Protein AF-A0A1Q9DMS8-F1 (afdb_monomer)

pLDDT: mean 78.1, std 15.62, range [37.28, 93.75]

Mean predicted aligned error: 9.34 Å

Solvent-accessible surface area (backbone atoms only — not comparable to full-atom values): 11158 Å² total; per-residue (Å²): 110,71,66,30,54,53,27,46,52,51,30,52,62,37,46,54,58,66,74,41,55,64,51,54,55,52,52,50,54,60,35,50,51,36,62,69,40,96,74,54,40,62,67,61,34,51,52,51,52,48,49,52,52,51,53,50,36,51,44,44,47,57,60,37,42,48,46,51,52,53,48,48,50,50,52,52,52,51,53,51,50,47,53,58,30,51,77,73,70,53,77,63,79,52,67,63,43,54,50,24,48,51,49,28,48,54,30,50,52,49,40,48,51,54,50,52,51,52,52,51,52,54,51,50,53,53,54,52,51,51,52,58,34,62,75,66,71,62,73,88,51,59,67,60,55,52,53,47,54,52,51,49,56,52,41,52,51,51,52,50,50,35,51,52,54,49,53,48,48,50,51,52,54,50,38,71,74,72,35,96,79,34,90,84,67,60,87,69,67,76,79,77,86,78,77,80,81,84,86,126

Radius of gyration: 23.64 Å; Cα contacts (8 Å, |Δi|>4): 135; chains: 1; bounding box: 47×28×85 Å

Nearest PDB structures (foldseek):
  8d9p-assembly1_A  TM=4.956E-01  e=1.868E-01  synthetic construct
  5vju-assembly1_A  TM=5.253E-01  e=4.619E-01  synthetic construct
  6z0c-assembly1_A  TM=5.218E-01  e=6.762E-01  Escherichia coli
  6z0c-assembly4_D  TM=4.119E-01  e=3.817E-01  Escherichia coli
  8d9o-assembly1_A  TM=2.714E-01  e=4.844E-01  synthetic construct

Foldseek 3Di:
DVLLVLLVVLLVLLCVLVVCLVVLVVLLVVLVVQCVPPDRDLVSSLVSLLVLLVVLLVCLVVSQVPSLVVLVVSLLVLLLVCVVCVVVVNDDSDVSSVVSSVSSLVSSVVSLVSSVVSLVVSVVSLVVSVVSCVVVVPDPCPVSNVVSVVSSVSSVVSSVSSVVSSVVSVVSVVQSPPPPPRPSVDVPPPPDPDDDDDDD

Organism: Symbiodinium microadriaticum (NCBI:txid2951)

Structure (mmCIF, N/CA/C/O backbone):
data_AF-A0A1Q9DMS8-F1
#
_entry.id   AF-A0A1Q9DMS8-F1
#
loop_
_a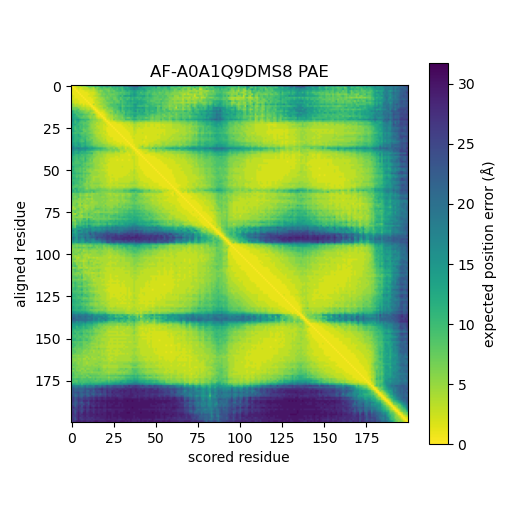tom_site.group_PDB
_atom_site.id
_atom_site.type_symbol
_atom_site.label_atom_id
_atom_site.label_alt_id
_atom_site.label_comp_id
_atom_site.label_asym_id
_atom_site.label_entity_id
_atom_site.label_seq_id
_atom_site.pdbx_PDB_ins_code
_atom_site.Cartn_x
_atom_site.Cartn_y
_atom_site.Cartn_z
_atom_site.occupancy
_atom_site.B_iso_or_equiv
_atom_site.auth_seq_id
_atom_site.auth_comp_id
_atom_site.auth_asym_id
_atom_site.auth_atom_id
_atom_site.pdbx_PDB_model_num
ATOM 1 N N . MET A 1 1 ? 10.928 9.300 -25.355 1.00 59.84 1 MET A N 1
ATOM 2 C CA . MET A 1 1 ? 9.962 10.380 -24.984 1.00 59.84 1 MET A CA 1
ATOM 3 C C . MET A 1 1 ? 8.681 9.852 -24.320 1.00 59.84 1 MET A C 1
ATOM 5 O O . MET A 1 1 ? 8.533 10.076 -23.128 1.00 59.84 1 MET A O 1
ATOM 9 N N . TRP A 1 2 ? 7.800 9.089 -24.996 1.00 76.06 2 TRP A N 1
ATOM 10 C CA . TRP A 1 2 ? 6.551 8.580 -24.375 1.00 76.06 2 TRP A CA 1
ATOM 11 C C . TRP A 1 2 ? 6.775 7.742 -23.097 1.00 76.06 2 TRP A C 1
ATOM 13 O O . TRP A 1 2 ? 6.070 7.931 -22.108 1.00 76.06 2 TRP A O 1
ATOM 23 N N . HIS A 1 3 ? 7.801 6.877 -23.069 1.00 72.88 3 HIS A N 1
ATOM 24 C CA . HIS A 1 3 ? 8.144 6.083 -21.879 1.00 72.88 3 HIS A CA 1
ATOM 25 C C . HIS A 1 3 ? 8.535 6.963 -20.679 1.00 72.88 3 HIS A C 1
ATOM 27 O O . HIS A 1 3 ? 8.108 6.691 -19.561 1.00 72.88 3 HIS A O 1
ATOM 33 N N . ALA A 1 4 ? 9.294 8.044 -20.894 1.00 67.88 4 ALA A N 1
ATOM 34 C CA . ALA A 1 4 ? 9.665 8.973 -19.826 1.00 67.88 4 ALA A CA 1
ATOM 35 C C . ALA A 1 4 ? 8.431 9.673 -19.234 1.00 67.88 4 ALA A C 1
ATOM 37 O O . ALA A 1 4 ? 8.302 9.762 -18.014 1.00 67.88 4 ALA A O 1
ATOM 38 N N . ASP A 1 5 ? 7.494 10.115 -20.073 1.00 74.00 5 ASP A N 1
ATOM 39 C CA . ASP A 1 5 ? 6.283 10.800 -19.610 1.00 74.00 5 ASP A CA 1
ATOM 40 C C . ASP A 1 5 ? 5.315 9.855 -18.890 1.00 74.00 5 ASP A C 1
ATOM 42 O O . ASP A 1 5 ? 4.786 10.208 -17.833 1.00 74.00 5 ASP A O 1
ATOM 46 N N . ALA A 1 6 ? 5.168 8.616 -19.373 1.00 73.19 6 ALA A N 1
ATOM 47 C CA . ALA A 1 6 ? 4.427 7.573 -18.666 1.00 73.19 6 ALA A CA 1
ATOM 48 C C . ALA A 1 6 ? 5.036 7.297 -17.280 1.00 73.19 6 ALA A C 1
ATOM 50 O O . ALA A 1 6 ? 4.324 7.224 -16.279 1.00 73.19 6 ALA A O 1
ATOM 51 N N . MET A 1 7 ? 6.364 7.226 -17.185 1.00 74.06 7 MET A N 1
ATOM 52 C CA . MET A 1 7 ? 7.065 6.988 -15.922 1.00 74.06 7 MET A CA 1
ATOM 53 C C . MET A 1 7 ? 6.981 8.168 -14.954 1.00 74.06 7 MET A C 1
ATOM 55 O O . MET A 1 7 ? 6.827 7.959 -13.748 1.00 74.06 7 MET A O 1
ATOM 59 N N . LYS A 1 8 ? 6.996 9.407 -15.458 1.00 73.25 8 LYS A N 1
ATOM 60 C CA . LYS A 1 8 ? 6.709 10.608 -14.660 1.00 73.25 8 LYS A CA 1
ATOM 61 C C . LYS A 1 8 ? 5.274 10.593 -14.128 1.00 73.25 8 LYS A C 1
ATOM 63 O O . LYS A 1 8 ? 5.070 10.891 -12.951 1.00 73.25 8 LYS A O 1
ATOM 68 N N . ALA A 1 9 ? 4.292 10.212 -14.947 1.00 77.56 9 ALA A N 1
ATOM 69 C CA . ALA A 1 9 ? 2.897 10.088 -14.519 1.00 77.56 9 ALA A CA 1
ATOM 70 C C . ALA A 1 9 ? 2.730 9.005 -13.439 1.00 77.56 9 ALA A C 1
ATOM 72 O O . ALA A 1 9 ? 2.090 9.246 -12.411 1.00 77.56 9 ALA A O 1
ATOM 73 N N . LEU A 1 10 ? 3.386 7.852 -13.609 1.00 74.25 10 LEU A N 1
ATOM 74 C CA . LEU A 1 10 ? 3.422 6.790 -12.600 1.00 74.25 10 LEU A CA 1
ATOM 75 C C . LEU A 1 10 ? 4.074 7.274 -11.297 1.00 74.25 10 LEU A C 1
ATOM 77 O O . LEU A 1 10 ? 3.495 7.095 -10.224 1.00 74.25 10 LEU A O 1
ATOM 81 N N . ALA A 1 11 ? 5.216 7.963 -11.367 1.00 69.38 11 ALA A N 1
ATOM 82 C CA . ALA A 1 11 ? 5.842 8.581 -10.198 1.00 69.38 11 ALA A CA 1
ATOM 83 C C . ALA A 1 11 ? 4.930 9.620 -9.517 1.00 69.38 11 ALA A C 1
ATOM 85 O O . ALA A 1 11 ? 4.919 9.721 -8.290 1.00 69.38 11 ALA A O 1
ATOM 86 N N . GLY A 1 12 ? 4.136 10.363 -10.295 1.00 73.88 12 GLY A N 1
ATOM 87 C CA . GLY A 1 12 ? 3.113 11.286 -9.803 1.00 73.88 12 GLY A CA 1
ATOM 88 C C . GLY A 1 12 ? 2.005 10.583 -9.016 1.00 73.88 12 GLY A C 1
ATOM 89 O O . GLY A 1 12 ? 1.665 11.024 -7.920 1.00 73.88 12 GLY A O 1
ATOM 90 N N . SER A 1 13 ? 1.496 9.452 -9.514 1.00 74.06 13 SER A N 1
ATOM 91 C CA . SER A 1 13 ? 0.467 8.658 -8.821 1.00 74.06 13 SER A CA 1
ATOM 92 C C . SER A 1 13 ? 0.935 8.132 -7.454 1.00 74.06 13 SER A C 1
ATOM 94 O O . SER A 1 13 ? 0.165 8.111 -6.493 1.00 74.06 13 SER A O 1
ATOM 96 N N . ASN A 1 14 ? 2.235 7.845 -7.317 1.00 69.44 14 ASN A N 1
ATOM 97 C CA . ASN A 1 14 ? 2.872 7.443 -6.059 1.00 69.44 14 ASN A CA 1
ATOM 98 C C . ASN A 1 14 ? 3.050 8.590 -5.042 1.00 69.44 14 ASN A C 1
ATOM 100 O O . ASN A 1 14 ? 3.459 8.334 -3.909 1.00 69.44 14 ASN A O 1
ATOM 104 N N . ARG A 1 15 ? 2.730 9.845 -5.394 1.00 68.50 15 ARG A N 1
ATOM 105 C CA . ARG A 1 15 ? 2.730 10.978 -4.447 1.00 68.50 15 ARG A CA 1
ATOM 106 C C . ARG A 1 15 ? 1.466 11.042 -3.592 1.00 68.50 15 ARG A C 1
ATOM 108 O O . ARG A 1 15 ? 1.500 11.605 -2.504 1.00 68.50 15 ARG A O 1
ATOM 115 N N . MET A 1 16 ? 0.361 10.448 -4.041 1.00 70.38 16 MET A N 1
ATOM 116 C CA . MET A 1 16 ? -0.886 10.428 -3.268 1.00 70.38 16 MET A CA 1
ATOM 117 C C . MET A 1 16 ? -0.756 9.707 -1.912 1.00 70.38 16 MET A C 1
ATOM 119 O O . MET A 1 16 ? -1.232 10.255 -0.920 1.00 70.38 16 MET A O 1
ATOM 123 N N . PRO A 1 17 ? -0.061 8.556 -1.806 1.00 66.88 17 PRO A N 1
ATOM 124 C CA . PRO A 1 17 ? 0.221 7.917 -0.519 1.00 66.88 17 PRO A CA 1
ATOM 125 C C . PRO A 1 17 ? 0.935 8.812 0.510 1.00 66.88 17 PRO A C 1
ATOM 127 O O . PRO A 1 17 ? 0.643 8.702 1.698 1.00 66.88 17 PRO A O 1
ATOM 130 N N . LEU A 1 18 ? 1.819 9.725 0.080 1.00 65.81 18 LEU A N 1
ATOM 131 C CA . LEU A 1 18 ? 2.514 10.667 0.978 1.00 65.81 18 LEU A CA 1
ATOM 132 C C . LEU A 1 18 ? 1.536 11.617 1.673 1.00 65.81 18 LEU A C 1
ATOM 134 O O . LEU A 1 18 ? 1.617 11.821 2.881 1.00 65.81 18 LEU A O 1
ATOM 138 N N . LEU A 1 19 ? 0.572 12.154 0.923 1.00 68.00 19 LEU A N 1
ATOM 139 C CA . LEU A 1 19 ? -0.461 13.042 1.466 1.00 68.00 19 LEU A CA 1
ATOM 140 C C . LEU A 1 19 ? -1.421 12.309 2.415 1.00 68.00 19 LEU A C 1
ATOM 142 O O . LEU A 1 19 ? -2.116 12.934 3.213 1.00 68.00 19 LEU A O 1
ATOM 146 N N . GLN A 1 20 ? -1.461 10.980 2.335 1.00 69.00 20 GLN A N 1
ATOM 147 C CA . GLN A 1 20 ? -2.387 10.144 3.087 1.00 69.00 20 GLN A CA 1
ATOM 148 C C . GLN A 1 20 ? -1.799 9.579 4.385 1.00 69.00 20 GLN A C 1
ATOM 150 O O . GLN A 1 20 ? -2.573 9.068 5.194 1.00 69.00 20 GLN A O 1
ATOM 155 N N . MET A 1 21 ? -0.485 9.697 4.632 1.00 70.38 21 MET A N 1
ATOM 156 C CA . MET A 1 21 ? 0.128 9.238 5.892 1.00 70.38 21 MET A CA 1
ATOM 157 C C . MET A 1 21 ? -0.542 9.868 7.120 1.00 70.38 21 MET A C 1
ATOM 159 O O . MET A 1 21 ? -0.919 9.157 8.046 1.00 70.38 21 MET A O 1
ATOM 163 N N . GLY A 1 22 ? -0.789 11.182 7.091 1.00 78.50 22 GLY A N 1
ATOM 164 C CA . GLY A 1 22 ? -1.465 11.872 8.195 1.00 78.50 22 GLY A CA 1
ATOM 165 C C . GLY A 1 22 ? -2.946 11.504 8.346 1.00 78.50 22 GLY A C 1
ATOM 166 O O . GLY A 1 22 ? -3.505 11.632 9.431 1.00 78.50 22 GLY A O 1
ATOM 167 N N . GLN A 1 23 ? -3.600 11.017 7.285 1.00 85.25 23 GLN A N 1
ATOM 168 C CA . GLN A 1 23 ? -5.021 10.663 7.345 1.00 85.25 23 GLN A CA 1
ATOM 169 C C . GLN A 1 23 ? -5.256 9.402 8.171 1.00 85.25 23 GLN A C 1
ATOM 171 O O . GLN A 1 23 ? -6.169 9.390 8.992 1.00 85.25 23 GLN A O 1
ATOM 176 N N . LEU A 1 24 ? -4.425 8.368 7.990 1.00 86.81 24 LEU A N 1
ATOM 177 C CA . LEU A 1 24 ? -4.558 7.137 8.769 1.00 86.81 24 LEU A CA 1
ATOM 178 C C . LEU A 1 24 ? -4.331 7.411 10.256 1.00 86.81 24 LEU A C 1
ATOM 180 O O . LEU A 1 24 ? -5.118 6.960 11.083 1.00 86.81 24 LEU A O 1
ATOM 184 N N . GLU A 1 25 ? -3.301 8.187 10.591 1.00 87.88 25 GLU A N 1
ATOM 185 C CA . GLU A 1 25 ? -3.021 8.563 11.976 1.00 87.88 25 GLU A CA 1
ATOM 186 C C . GLU A 1 25 ? -4.209 9.305 12.609 1.00 87.88 25 GLU A C 1
ATOM 188 O O . GLU A 1 25 ? -4.642 8.962 13.709 1.00 87.88 25 GLU A O 1
ATOM 193 N N . LEU A 1 26 ? -4.795 10.274 11.899 1.00 88.75 26 LEU A N 1
ATOM 194 C CA . LEU A 1 26 ? -5.990 10.986 12.359 1.00 88.75 26 LEU A CA 1
ATOM 195 C C . LEU A 1 26 ? -7.201 10.057 12.520 1.00 88.75 26 LEU A C 1
ATOM 197 O O . LEU A 1 26 ? -7.926 10.171 13.508 1.00 88.75 26 LEU A O 1
ATOM 201 N N . CYS A 1 27 ? -7.424 9.131 11.584 1.00 91.25 27 CYS A N 1
ATOM 202 C CA . CYS A 1 27 ? -8.499 8.142 11.680 1.00 91.25 27 CYS A CA 1
ATOM 203 C C . CYS A 1 27 ? -8.308 7.210 12.882 1.00 91.25 27 CYS A C 1
ATOM 205 O O . CYS A 1 27 ? -9.271 6.944 13.597 1.00 91.25 27 CYS A O 1
ATOM 207 N N . LEU A 1 28 ? -7.079 6.753 13.139 1.00 90.62 28 LEU A N 1
ATOM 208 C CA . LEU A 1 28 ? -6.755 5.914 14.293 1.00 90.62 28 LEU A CA 1
ATOM 209 C C . LEU A 1 28 ? -6.925 6.666 15.613 1.00 90.62 28 LEU A C 1
ATOM 211 O O . LEU A 1 28 ? -7.495 6.107 16.544 1.00 90.62 28 LEU A O 1
ATOM 215 N N . ARG A 1 29 ? -6.507 7.937 15.684 1.00 92.12 29 ARG A N 1
ATOM 216 C CA . ARG A 1 29 ? -6.729 8.787 16.866 1.00 92.12 29 ARG A CA 1
ATOM 217 C C . ARG A 1 29 ? -8.217 8.978 17.156 1.00 92.12 29 ARG A C 1
ATOM 219 O O . ARG A 1 29 ? -8.639 8.771 18.285 1.00 92.12 29 ARG A O 1
ATOM 226 N N . ARG A 1 30 ? -9.023 9.282 16.133 1.00 91.12 30 ARG A N 1
ATOM 227 C CA . ARG A 1 30 ? -10.489 9.378 16.272 1.00 91.12 30 ARG A CA 1
ATOM 228 C C . ARG A 1 30 ? -11.123 8.046 16.651 1.00 91.12 30 ARG A C 1
ATOM 230 O O . ARG A 1 30 ? -12.091 8.014 17.394 1.00 91.12 30 ARG A O 1
ATOM 237 N N . ALA A 1 31 ? -10.602 6.937 16.131 1.00 91.75 31 ALA A N 1
ATOM 238 C CA . ALA A 1 31 ? -11.076 5.622 16.530 1.00 91.75 31 ALA A CA 1
ATOM 239 C C . ALA A 1 31 ? -10.770 5.372 18.014 1.00 91.75 31 ALA A C 1
ATOM 241 O O . ALA A 1 31 ? -11.636 4.904 18.744 1.00 91.75 31 ALA A O 1
ATOM 242 N N . ASP A 1 32 ? -9.565 5.718 18.470 1.00 92.12 32 ASP A N 1
ATOM 243 C CA . ASP A 1 32 ? -9.147 5.561 19.863 1.00 92.12 32 ASP A CA 1
ATOM 244 C C . ASP A 1 32 ? -10.045 6.322 20.853 1.00 92.12 32 ASP A C 1
ATOM 246 O O . ASP A 1 32 ? -10.218 5.841 21.971 1.00 92.12 32 ASP A O 1
ATOM 250 N N . GLU A 1 33 ? -10.671 7.434 20.451 1.00 93.12 33 GLU A N 1
ATOM 251 C CA . GLU A 1 33 ? -11.676 8.136 21.267 1.00 93.12 33 GLU A CA 1
ATOM 252 C C . GLU A 1 33 ? -12.842 7.203 21.649 1.00 93.12 33 GLU A C 1
ATOM 254 O O . GLU A 1 33 ? -13.218 7.156 22.817 1.00 93.12 33 GLU A O 1
ATOM 259 N N . PHE A 1 34 ? -13.316 6.344 20.733 1.00 91.44 34 PHE A N 1
ATOM 260 C CA . PHE A 1 34 ? -14.380 5.363 21.018 1.00 91.44 34 PHE A CA 1
ATOM 261 C C . PHE A 1 34 ? -13.976 4.289 22.035 1.00 91.44 34 PHE A C 1
ATOM 263 O O . PHE A 1 34 ? -14.840 3.621 22.601 1.00 91.44 34 PHE A O 1
ATOM 270 N N . LEU A 1 35 ? -12.674 4.074 22.243 1.00 89.38 35 LEU A N 1
ATOM 271 C CA . LEU A 1 35 ? -12.172 3.149 23.262 1.00 89.38 35 LEU A CA 1
ATOM 272 C C . LEU A 1 35 ? -11.992 3.821 24.628 1.00 89.38 35 LEU A C 1
ATOM 274 O O . LEU A 1 35 ? -11.922 3.118 25.634 1.00 89.38 35 LEU A O 1
ATOM 278 N N . GLN A 1 36 ? -11.870 5.150 24.655 1.00 90.25 36 GLN A N 1
ATOM 279 C CA . GLN A 1 36 ? -11.663 5.947 25.868 1.00 90.25 36 GLN A CA 1
ATOM 280 C C . GLN A 1 36 ? -12.976 6.419 26.507 1.00 90.25 36 GLN A C 1
ATOM 282 O O . GLN A 1 36 ? -12.959 6.904 27.637 1.00 90.25 36 GLN A O 1
ATOM 287 N N . GLU A 1 37 ? -14.103 6.278 25.807 1.00 89.25 37 GLU A N 1
ATOM 288 C CA . GLU A 1 37 ? -15.439 6.531 26.350 1.00 89.25 37 GLU A CA 1
ATOM 289 C C . GLU A 1 37 ? -15.717 5.678 27.607 1.00 89.25 37 GLU A C 1
ATOM 291 O O . GLU A 1 37 ? -15.188 4.574 27.765 1.00 89.25 37 GLU A O 1
ATOM 296 N N . ALA A 1 38 ? -16.568 6.194 28.508 1.00 81.81 38 ALA A N 1
ATOM 297 C CA . ALA A 1 38 ? -16.936 5.514 29.759 1.00 81.81 38 ALA A CA 1
ATOM 298 C C . ALA A 1 38 ? -17.470 4.090 29.503 1.00 81.81 38 ALA A C 1
ATOM 300 O O . ALA A 1 38 ? -17.116 3.145 30.213 1.00 81.81 38 ALA A O 1
ATOM 301 N N . GLU A 1 39 ? -18.241 3.938 28.425 1.00 85.75 39 GLU A N 1
ATOM 302 C CA . GLU A 1 39 ? -18.616 2.661 27.824 1.00 85.75 39 GLU A CA 1
ATOM 303 C C . GLU A 1 39 ? -17.957 2.550 26.437 1.00 85.75 39 GLU A C 1
ATOM 305 O O . GLU A 1 39 ? -18.411 3.192 25.491 1.00 85.75 39 GLU A O 1
ATOM 310 N N . PRO A 1 40 ? -16.867 1.774 26.288 1.00 87.69 40 PRO A N 1
ATOM 311 C CA . PRO A 1 40 ? -16.155 1.653 25.026 1.00 87.69 40 PRO A CA 1
ATOM 312 C C . PRO A 1 40 ? -17.014 1.031 23.937 1.00 87.69 40 PRO A C 1
ATOM 314 O O . PRO A 1 40 ? -17.585 -0.045 24.109 1.00 87.69 40 PRO A O 1
ATOM 317 N N . ASN A 1 41 ? -17.016 1.650 22.763 1.00 90.44 41 ASN A N 1
ATOM 318 C CA . ASN A 1 41 ? -17.745 1.143 21.613 1.00 90.44 41 ASN A CA 1
ATOM 319 C C . ASN A 1 41 ? -16.818 0.358 20.671 1.00 90.44 41 ASN A C 1
ATOM 321 O O . ASN A 1 41 ? -16.366 0.852 19.630 1.00 90.44 41 ASN A O 1
ATOM 325 N N . PHE A 1 42 ? -16.545 -0.902 21.022 1.00 89.94 42 PHE A N 1
ATOM 326 C CA . PHE A 1 42 ? -15.677 -1.779 20.226 1.00 89.94 42 PHE A CA 1
ATOM 327 C C . PHE A 1 42 ? -16.204 -2.010 18.806 1.00 89.94 42 PHE A C 1
ATOM 329 O O . PHE A 1 42 ? -15.420 -2.086 17.859 1.00 89.94 42 PHE A O 1
ATOM 336 N N . ALA A 1 43 ? -17.526 -2.096 18.628 1.00 89.44 43 ALA A N 1
ATOM 337 C CA . ALA A 1 43 ? -18.135 -2.294 17.316 1.00 89.44 43 ALA A CA 1
ATOM 338 C C . ALA A 1 43 ? -17.809 -1.133 16.362 1.00 89.44 43 ALA A C 1
ATOM 340 O O . ALA A 1 43 ? -17.391 -1.358 15.221 1.00 89.44 43 ALA A O 1
ATOM 341 N N . ARG A 1 44 ? -17.931 0.112 16.840 1.00 90.62 44 ARG A N 1
ATOM 342 C CA . ARG A 1 44 ? -17.602 1.308 16.056 1.00 90.62 44 ARG A CA 1
ATOM 343 C C . ARG A 1 44 ? -16.105 1.402 15.773 1.00 90.62 44 ARG A C 1
ATOM 345 O O . ARG A 1 44 ? -15.729 1.680 14.635 1.00 90.62 44 ARG A O 1
ATOM 352 N N . TYR A 1 45 ? -15.262 1.082 16.756 1.00 92.19 45 TYR A N 1
ATOM 353 C CA . TYR A 1 45 ? -13.810 1.013 16.574 1.00 92.19 45 TYR A CA 1
ATOM 354 C C . TYR A 1 45 ? -13.414 0.041 15.451 1.00 92.19 45 TYR A C 1
ATOM 356 O O . TYR A 1 45 ? -12.722 0.412 14.499 1.00 92.19 45 TYR A O 1
ATOM 364 N N . TYR A 1 46 ? -13.911 -1.200 15.505 1.00 91.94 46 TYR A N 1
ATOM 365 C CA . TYR A 1 46 ? -13.627 -2.208 14.482 1.00 91.94 46 TYR A CA 1
ATOM 366 C C . TYR A 1 46 ? -14.194 -1.837 13.108 1.00 91.94 46 TYR A C 1
ATOM 368 O O . TYR A 1 46 ? -13.560 -2.138 12.095 1.00 91.94 46 TYR A O 1
ATOM 376 N N . ALA A 1 47 ? -15.339 -1.153 13.041 1.00 91.44 47 ALA A N 1
ATOM 377 C CA . ALA A 1 47 ? -15.896 -0.665 11.780 1.00 91.44 47 ALA A CA 1
ATOM 378 C C . ALA A 1 47 ? -14.992 0.381 11.102 1.00 91.44 47 ALA A C 1
ATOM 380 O O . ALA A 1 47 ? -14.785 0.313 9.884 1.00 91.44 47 ALA A O 1
ATOM 381 N N . VAL A 1 48 ? -14.406 1.304 11.875 1.00 92.75 48 VAL A N 1
ATOM 382 C CA . VAL A 1 48 ? -13.428 2.277 11.358 1.00 92.75 48 VAL A CA 1
ATOM 383 C C . VAL A 1 48 ? -12.191 1.552 10.835 1.00 92.75 48 VAL A C 1
ATOM 385 O O . VAL A 1 48 ? -11.831 1.715 9.671 1.00 92.75 48 VAL A O 1
ATOM 388 N N . LEU A 1 49 ? -11.601 0.662 11.635 1.00 91.62 49 LEU A N 1
ATOM 389 C CA . LEU A 1 49 ? -10.420 -0.104 11.225 1.00 91.62 49 LEU A CA 1
ATOM 390 C C . LEU A 1 49 ? -10.659 -0.962 9.982 1.00 91.62 49 LEU A C 1
ATOM 392 O O . LEU A 1 49 ? -9.803 -1.044 9.105 1.00 91.62 49 LEU A O 1
ATOM 396 N N . LYS A 1 50 ? -11.827 -1.603 9.882 1.00 92.88 50 LYS A N 1
ATOM 397 C CA . LYS A 1 50 ? -12.229 -2.382 8.706 1.00 92.88 50 LYS A CA 1
ATOM 398 C C . LYS A 1 50 ? -12.311 -1.504 7.458 1.00 92.88 50 LYS A C 1
ATOM 400 O O . LYS A 1 50 ? -11.921 -1.945 6.377 1.00 92.88 50 LYS A O 1
ATOM 405 N N . THR A 1 51 ? -12.817 -0.281 7.597 1.00 93.12 51 THR A N 1
ATOM 406 C CA . THR A 1 51 ? -12.904 0.689 6.498 1.00 93.12 51 THR A CA 1
ATOM 407 C C . THR A 1 51 ? -11.513 1.123 6.052 1.00 93.12 51 THR A C 1
ATOM 409 O O . THR A 1 51 ? -11.198 1.009 4.868 1.00 93.12 51 THR A O 1
ATOM 412 N N . GLU A 1 52 ? -10.642 1.494 6.990 1.00 92.00 52 GLU A N 1
ATOM 413 C CA . GLU A 1 52 ? -9.253 1.860 6.691 1.00 92.00 52 GLU A CA 1
ATOM 414 C C . GLU A 1 52 ? -8.472 0.704 6.059 1.00 92.00 52 GLU A C 1
ATOM 416 O O . GLU A 1 52 ? -7.754 0.896 5.081 1.00 92.00 52 GLU A O 1
ATOM 421 N N . LEU A 1 53 ? -8.673 -0.529 6.530 1.00 92.38 53 LEU A N 1
ATOM 422 C CA . LEU A 1 53 ? -8.028 -1.710 5.958 1.00 92.38 53 LEU A CA 1
ATOM 423 C C . LEU A 1 53 ? -8.483 -1.979 4.512 1.00 92.38 53 LEU A C 1
ATOM 425 O O . LEU A 1 53 ? -7.673 -2.386 3.680 1.00 92.38 53 LEU A O 1
ATOM 429 N N . ARG A 1 54 ? -9.757 -1.724 4.184 1.00 92.38 54 ARG A N 1
ATOM 430 C CA . ARG A 1 54 ? -10.274 -1.814 2.805 1.00 92.38 54 ARG A CA 1
ATOM 431 C C . ARG A 1 54 ? -9.698 -0.724 1.907 1.00 92.38 54 ARG A C 1
ATOM 433 O O . ARG A 1 54 ? -9.326 -1.016 0.773 1.00 92.38 54 ARG A O 1
ATOM 440 N N . LEU A 1 55 ? -9.604 0.507 2.407 1.00 90.12 55 LEU A N 1
ATOM 441 C CA . LEU A 1 55 ? -8.983 1.613 1.676 1.00 90.12 55 LEU A CA 1
ATOM 442 C C . LEU A 1 55 ? -7.498 1.339 1.431 1.00 90.12 55 LEU A C 1
ATOM 444 O O . LEU A 1 55 ? -7.017 1.516 0.313 1.00 90.12 55 LEU A O 1
ATOM 448 N N . LEU A 1 56 ? -6.785 0.841 2.442 1.00 90.19 56 LEU A N 1
ATOM 449 C CA . LEU A 1 56 ? -5.392 0.427 2.324 1.00 90.19 56 LEU A CA 1
ATOM 450 C C . LEU A 1 56 ? -5.229 -0.692 1.296 1.00 90.19 56 LEU A C 1
ATOM 452 O O . LEU A 1 56 ? -4.347 -0.613 0.444 1.00 90.19 56 LEU A O 1
ATOM 456 N N . LEU A 1 57 ? -6.103 -1.700 1.325 1.00 91.06 57 LEU A N 1
ATOM 457 C CA . LEU A 1 57 ? -6.089 -2.769 0.336 1.00 91.06 57 LEU A CA 1
ATOM 458 C C . LEU A 1 57 ? -6.266 -2.228 -1.087 1.00 91.06 57 LEU A C 1
ATOM 460 O O . LEU A 1 57 ? -5.475 -2.556 -1.969 1.00 91.06 57 LEU A O 1
ATOM 464 N N . LEU A 1 58 ? -7.269 -1.375 -1.303 1.00 89.31 58 LEU A N 1
ATOM 465 C CA . LEU A 1 58 ? -7.519 -0.760 -2.604 1.00 89.31 58 LEU A CA 1
ATOM 466 C C . LEU A 1 58 ? -6.294 0.027 -3.089 1.00 89.31 58 LEU A C 1
ATOM 468 O O . LEU A 1 58 ? -5.915 -0.085 -4.252 1.00 89.31 58 LEU A O 1
ATOM 472 N N . ARG A 1 59 ? -5.632 0.769 -2.194 1.00 85.31 59 ARG A N 1
ATOM 473 C CA . ARG A 1 59 ? -4.390 1.492 -2.508 1.00 85.31 59 ARG A CA 1
ATOM 474 C C . ARG A 1 59 ? -3.255 0.541 -2.880 1.00 85.31 59 ARG A C 1
ATOM 476 O O . ARG A 1 59 ? -2.578 0.786 -3.869 1.00 85.31 59 ARG A O 1
ATOM 483 N N . ILE A 1 60 ? -3.050 -0.550 -2.143 1.00 88.88 60 ILE A N 1
ATOM 484 C CA . ILE A 1 60 ? -1.995 -1.528 -2.459 1.00 88.88 60 ILE A CA 1
ATOM 485 C C . ILE A 1 60 ? -2.264 -2.201 -3.810 1.00 88.88 60 ILE A C 1
ATOM 487 O O . ILE A 1 60 ? -1.328 -2.437 -4.568 1.00 88.88 60 ILE A O 1
ATOM 491 N N . VAL A 1 61 ? -3.521 -2.479 -4.151 1.00 87.19 61 VAL A N 1
ATOM 492 C CA . VAL A 1 61 ? -3.866 -3.055 -5.457 1.00 87.19 61 VAL A CA 1
ATOM 493 C C . VAL A 1 61 ? -3.659 -2.031 -6.576 1.00 87.19 61 VAL A C 1
AT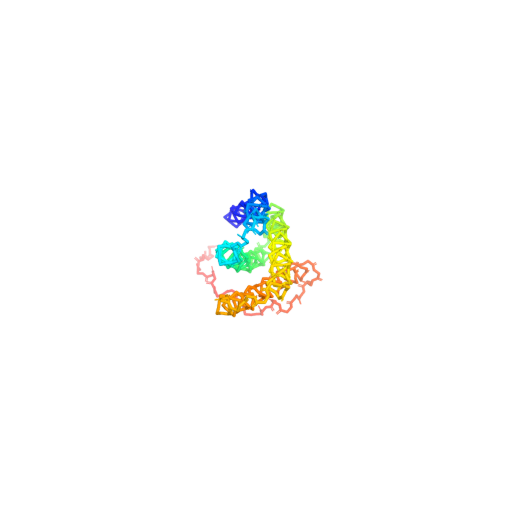OM 495 O O . VAL A 1 61 ? -2.884 -2.285 -7.494 1.00 87.19 61 VAL A O 1
ATOM 498 N N . LEU A 1 62 ? -4.293 -0.859 -6.491 1.00 79.88 62 LEU A N 1
ATOM 499 C CA . LEU A 1 62 ? -4.253 0.140 -7.564 1.00 79.88 62 LEU A CA 1
ATOM 500 C C . LEU A 1 62 ? -2.877 0.798 -7.705 1.00 79.88 62 LEU A C 1
ATOM 502 O O . LEU A 1 62 ? -2.342 0.903 -8.802 1.00 79.88 62 LEU A O 1
ATOM 506 N N . VAL A 1 63 ? -2.290 1.246 -6.597 1.00 77.94 63 VAL A N 1
ATOM 507 C CA . VAL A 1 63 ? -1.014 1.975 -6.604 1.00 77.94 63 VAL A CA 1
ATOM 508 C C . VAL A 1 63 ? 0.161 1.017 -6.483 1.00 77.94 63 VAL A C 1
ATOM 510 O O . VAL A 1 63 ? 1.191 1.234 -7.098 1.00 77.94 63 VAL A O 1
ATOM 513 N N . GLY A 1 64 ? 0.039 -0.064 -5.715 1.00 79.12 64 GLY A N 1
ATOM 514 C CA . GLY A 1 64 ? 1.117 -1.045 -5.601 1.00 79.12 64 GLY A CA 1
ATOM 515 C C . GLY A 1 64 ? 1.179 -1.968 -6.817 1.00 79.12 64 GLY A C 1
ATOM 516 O O . GLY A 1 64 ? 2.176 -1.975 -7.533 1.00 79.12 64 GLY A O 1
ATOM 517 N N . CYS A 1 65 ? 0.132 -2.752 -7.069 1.00 83.38 65 CYS A N 1
ATOM 518 C CA . CYS A 1 65 ? 0.178 -3.786 -8.106 1.00 83.38 65 CYS A CA 1
ATOM 519 C C . CYS A 1 65 ? 0.148 -3.177 -9.513 1.00 83.38 65 CYS A C 1
ATOM 521 O O . CYS A 1 65 ? 1.068 -3.431 -10.288 1.00 83.38 65 CYS A O 1
ATOM 523 N N . CYS A 1 66 ? -0.843 -2.337 -9.843 1.00 84.44 66 CYS A N 1
ATOM 524 C CA . CYS A 1 66 ? -0.987 -1.836 -11.217 1.00 84.44 66 CYS A CA 1
ATOM 525 C C . CYS A 1 66 ? 0.206 -0.971 -11.652 1.00 84.44 66 CYS A C 1
ATOM 527 O O . CYS A 1 66 ? 0.755 -1.208 -12.723 1.00 84.44 66 CYS A O 1
ATOM 529 N N . VAL A 1 67 ? 0.681 -0.042 -10.811 1.00 82.75 67 VAL A N 1
ATOM 530 C CA . VAL A 1 67 ? 1.857 0.794 -11.139 1.00 82.75 67 VAL A CA 1
ATOM 531 C C . VAL A 1 67 ? 3.112 -0.055 -11.326 1.00 82.75 67 VAL A C 1
ATOM 533 O O . VAL A 1 67 ? 3.898 0.207 -12.235 1.00 82.75 67 VAL A O 1
ATOM 536 N N . ASN A 1 68 ? 3.316 -1.086 -10.498 1.00 82.75 68 ASN A N 1
ATOM 537 C CA . ASN A 1 68 ? 4.469 -1.970 -10.650 1.00 82.75 68 ASN A CA 1
ATOM 538 C C . ASN A 1 68 ? 4.376 -2.846 -11.907 1.00 82.75 68 ASN A C 1
ATOM 540 O O . ASN A 1 68 ? 5.396 -3.042 -12.566 1.00 82.75 68 ASN A O 1
ATOM 544 N N . CYS A 1 69 ? 3.183 -3.319 -12.276 1.00 84.56 69 CYS A N 1
ATOM 545 C CA . CYS A 1 69 ? 2.955 -4.021 -13.540 1.00 84.56 69 CYS A CA 1
ATOM 546 C C . CYS A 1 69 ? 3.232 -3.111 -14.744 1.00 84.56 69 CYS A C 1
ATOM 548 O O . CYS A 1 69 ? 4.015 -3.485 -15.613 1.00 84.56 69 CYS A O 1
ATOM 550 N N . SER A 1 70 ? 2.683 -1.893 -14.758 1.00 84.38 70 SER A N 1
ATOM 551 C CA . SER A 1 70 ? 2.927 -0.922 -15.833 1.00 84.38 70 SER A CA 1
ATOM 552 C C . SER A 1 70 ? 4.403 -0.538 -15.930 1.00 84.38 70 SER A C 1
ATOM 554 O O . SER A 1 70 ? 4.953 -0.443 -17.021 1.00 84.38 70 SER A O 1
ATOM 556 N N . LYS A 1 71 ? 5.092 -0.389 -14.793 1.00 84.62 71 LYS A N 1
ATOM 557 C CA . LYS A 1 71 ? 6.542 -0.167 -14.766 1.00 84.62 71 LYS A CA 1
ATOM 558 C C . LYS A 1 71 ? 7.316 -1.330 -15.389 1.00 84.62 71 LYS A C 1
ATOM 560 O O . LYS A 1 71 ? 8.248 -1.077 -16.144 1.00 84.62 71 LYS A O 1
ATOM 565 N N . LEU A 1 72 ? 6.954 -2.581 -15.091 1.00 84.44 72 LEU A N 1
ATOM 566 C CA . LEU A 1 72 ? 7.589 -3.753 -15.706 1.00 84.44 72 LEU A CA 1
ATOM 567 C C . LEU A 1 72 ? 7.377 -3.805 -17.218 1.00 84.44 72 LEU A C 1
ATOM 569 O O . LEU A 1 72 ? 8.296 -4.180 -17.951 1.00 84.44 72 LEU A O 1
ATOM 573 N N . GLU A 1 73 ? 6.182 -3.449 -17.674 1.00 84.12 73 GLU A N 1
ATOM 574 C CA . GLU A 1 73 ? 5.846 -3.389 -19.092 1.00 84.12 73 GLU A CA 1
ATOM 575 C C . GLU A 1 73 ? 6.693 -2.326 -19.802 1.00 84.12 73 GLU A C 1
ATOM 577 O O . GLU A 1 73 ? 7.431 -2.664 -20.726 1.00 84.12 73 GLU A O 1
ATOM 582 N N . ILE A 1 74 ? 6.715 -1.094 -19.278 1.00 82.06 74 ILE A N 1
ATOM 583 C CA . ILE A 1 74 ? 7.531 0.016 -19.799 1.00 82.06 74 ILE A CA 1
ATOM 584 C C . ILE A 1 74 ? 9.026 -0.332 -19.763 1.00 82.06 74 ILE A C 1
ATOM 586 O O . ILE A 1 74 ? 9.739 -0.068 -20.726 1.00 82.06 74 ILE A O 1
ATOM 590 N N . GLN A 1 75 ? 9.533 -0.943 -18.685 1.00 82.06 75 GLN A N 1
ATOM 591 C CA . GLN A 1 75 ? 10.926 -1.405 -18.636 1.00 82.06 75 GLN A CA 1
ATOM 592 C C . GLN A 1 75 ? 11.217 -2.399 -19.764 1.00 82.06 75 GLN A C 1
ATOM 594 O O . GLN A 1 75 ? 12.254 -2.312 -20.419 1.00 82.06 75 GLN A O 1
ATOM 599 N N . SER A 1 76 ? 10.306 -3.344 -19.996 1.00 81.00 76 SER A N 1
ATOM 600 C CA . SER A 1 76 ? 10.490 -4.382 -21.010 1.00 81.00 76 SER A CA 1
ATOM 601 C C . SER A 1 76 ? 10.479 -3.794 -22.425 1.00 81.00 76 SER A C 1
ATOM 603 O O . SER A 1 76 ? 11.344 -4.149 -23.225 1.00 81.00 76 SER A O 1
ATOM 605 N N . THR A 1 77 ? 9.580 -2.849 -22.723 1.00 80.00 77 THR A N 1
ATOM 606 C CA . THR A 1 77 ? 9.534 -2.160 -24.025 1.00 80.00 77 THR A CA 1
ATOM 607 C C . THR A 1 77 ? 10.729 -1.229 -24.227 1.00 80.00 77 THR A C 1
ATOM 609 O O . THR A 1 77 ? 11.347 -1.249 -25.290 1.00 80.00 77 THR A O 1
ATOM 612 N N . MET A 1 78 ? 11.114 -0.464 -23.202 1.00 75.69 78 MET A N 1
ATOM 613 C CA . MET A 1 78 ? 12.269 0.439 -23.238 1.00 75.69 78 MET A CA 1
ATOM 614 C C . MET A 1 78 ? 13.567 -0.330 -23.511 1.00 75.69 78 MET A C 1
ATOM 616 O O . MET A 1 78 ? 14.352 0.064 -24.375 1.00 75.69 78 MET A O 1
ATOM 620 N N . PHE A 1 79 ? 13.785 -1.463 -22.833 1.00 75.31 79 PHE A N 1
ATOM 621 C CA . PHE A 1 79 ? 14.965 -2.293 -23.078 1.00 75.31 79 PHE A CA 1
ATOM 622 C C . PHE A 1 79 ? 14.943 -2.953 -24.462 1.00 75.31 79 PHE A C 1
ATOM 624 O O . PHE A 1 79 ? 15.987 -3.006 -25.112 1.00 75.31 79 PHE A O 1
ATOM 631 N N . ALA A 1 80 ? 13.781 -3.395 -24.956 1.00 73.06 80 ALA A N 1
ATOM 632 C CA . ALA A 1 80 ? 13.660 -3.931 -26.313 1.00 73.06 80 ALA A CA 1
ATOM 633 C C . ALA A 1 80 ? 14.005 -2.876 -27.385 1.00 73.06 80 ALA A C 1
ATOM 635 O O . ALA A 1 80 ? 14.803 -3.143 -28.286 1.00 73.06 80 ALA A O 1
ATOM 636 N N . LEU A 1 81 ? 13.478 -1.654 -27.250 1.00 71.25 81 LEU A N 1
ATOM 637 C CA . LEU A 1 81 ? 13.743 -0.546 -28.174 1.00 71.25 81 LEU A CA 1
ATOM 638 C C . LEU A 1 81 ? 15.202 -0.082 -28.128 1.00 71.25 81 LEU A C 1
ATOM 640 O O . LEU A 1 81 ? 15.819 0.107 -29.176 1.00 71.25 81 LEU A O 1
ATOM 644 N N . SER A 1 82 ? 15.782 0.045 -26.930 1.00 68.75 82 SER A N 1
ATOM 645 C CA . SER A 1 82 ? 17.197 0.403 -26.768 1.00 68.75 82 SER A CA 1
ATOM 646 C C . SER A 1 82 ? 18.119 -0.601 -27.474 1.00 68.75 82 SER A C 1
ATOM 648 O O . SER A 1 82 ? 19.096 -0.214 -28.119 1.00 68.75 82 SER A O 1
ATOM 650 N N . ARG A 1 83 ? 17.779 -1.896 -27.432 1.00 67.00 83 ARG A N 1
ATOM 651 C CA . ARG A 1 83 ? 18.519 -2.946 -28.149 1.00 67.00 83 ARG A CA 1
ATOM 652 C C . ARG A 1 83 ? 18.348 -2.870 -29.664 1.00 67.00 83 ARG A C 1
ATOM 654 O O . ARG A 1 83 ? 19.339 -3.008 -30.381 1.00 67.00 83 ARG A O 1
ATOM 661 N N . ALA A 1 84 ? 17.137 -2.615 -30.160 1.00 65.44 84 ALA A N 1
ATOM 662 C CA . ALA A 1 84 ? 16.905 -2.411 -31.591 1.00 65.44 84 ALA A CA 1
ATOM 663 C C . ALA A 1 84 ? 17.708 -1.210 -32.132 1.00 65.44 84 ALA A C 1
ATOM 665 O O . ALA A 1 84 ? 18.323 -1.314 -33.192 1.00 65.44 84 ALA A O 1
ATOM 666 N N . GLY A 1 85 ? 17.791 -0.117 -31.362 1.00 62.97 85 GLY A N 1
ATOM 667 C CA . GLY A 1 85 ? 18.596 1.065 -31.694 1.00 62.97 85 GLY A CA 1
ATOM 668 C C . GLY A 1 85 ? 20.111 0.814 -31.700 1.00 62.97 85 GLY A C 1
ATOM 669 O O . GLY A 1 85 ? 20.815 1.309 -32.579 1.00 62.97 85 GLY A O 1
ATOM 670 N N . LYS A 1 86 ? 20.631 -0.024 -30.786 1.00 62.78 86 LYS A N 1
ATOM 671 C CA . LYS A 1 86 ? 22.050 -0.440 -30.807 1.00 62.78 86 LYS A CA 1
ATOM 672 C C . LYS A 1 86 ? 22.432 -1.133 -32.120 1.00 62.78 86 LYS A C 1
ATOM 674 O O . LYS A 1 86 ? 23.525 -0.890 -32.623 1.00 62.78 86 LYS A O 1
ATOM 679 N N . ARG A 1 87 ? 21.542 -1.955 -32.694 1.00 61.00 87 ARG A N 1
ATOM 680 C CA . ARG A 1 87 ? 21.784 -2.654 -33.974 1.00 61.00 87 ARG A CA 1
ATOM 681 C C . ARG A 1 87 ? 21.828 -1.711 -35.180 1.00 61.00 87 ARG A C 1
ATOM 683 O O . ARG A 1 87 ? 22.471 -2.040 -36.169 1.00 61.00 87 ARG A O 1
ATOM 690 N N . THR A 1 88 ? 21.185 -0.547 -35.102 1.00 59.53 88 THR A N 1
ATOM 691 C CA . THR A 1 88 ? 21.155 0.460 -36.178 1.00 59.53 88 THR A CA 1
ATOM 692 C C . THR A 1 88 ? 22.194 1.573 -36.005 1.00 59.53 88 THR A C 1
ATOM 694 O O . THR A 1 88 ? 22.218 2.512 -36.796 1.00 59.53 88 THR A O 1
ATOM 697 N N . GLY A 1 89 ? 23.065 1.488 -34.990 1.00 55.50 89 GLY A N 1
ATOM 698 C CA . GLY A 1 89 ? 24.083 2.505 -34.697 1.00 55.50 89 GLY A CA 1
ATOM 699 C C . GLY A 1 89 ? 23.560 3.732 -33.939 1.00 55.50 89 GLY A C 1
ATOM 700 O O . GLY A 1 89 ? 24.330 4.644 -33.643 1.00 55.50 89 GLY A O 1
ATOM 701 N N . ILE A 1 90 ? 22.277 3.756 -33.563 1.00 54.00 90 ILE A N 1
ATOM 702 C CA . ILE A 1 90 ? 21.678 4.816 -32.745 1.00 54.00 90 ILE A CA 1
ATOM 703 C C . ILE A 1 90 ? 21.855 4.425 -31.272 1.00 54.00 90 ILE A C 1
ATOM 705 O O . ILE A 1 90 ? 20.957 3.910 -30.606 1.00 54.00 90 ILE A O 1
ATOM 709 N N . GLN A 1 91 ? 23.068 4.624 -30.758 1.00 53.72 91 GLN A N 1
ATOM 710 C CA . GLN A 1 91 ? 23.376 4.431 -29.344 1.00 53.72 91 GLN A CA 1
ATOM 711 C C . GLN A 1 91 ? 23.033 5.688 -28.549 1.00 53.72 91 GLN A C 1
ATOM 713 O O . GLN A 1 91 ? 23.828 6.619 -28.477 1.00 53.72 91 GLN A O 1
ATOM 718 N N . ARG A 1 92 ? 21.883 5.686 -27.882 1.00 53.28 92 ARG A N 1
ATOM 719 C CA . ARG A 1 92 ? 21.694 6.414 -26.622 1.00 53.28 92 ARG A CA 1
ATOM 720 C C . ARG A 1 92 ? 20.566 5.733 -25.861 1.00 53.28 92 ARG A C 1
ATOM 722 O O . ARG A 1 92 ? 19.403 5.861 -26.222 1.00 53.28 92 ARG A O 1
ATOM 729 N N . ALA A 1 93 ? 20.914 4.974 -24.822 1.00 56.03 93 ALA A N 1
ATOM 730 C CA . ALA A 1 93 ? 19.975 4.805 -23.722 1.00 56.03 93 ALA A CA 1
ATOM 731 C C . ALA A 1 93 ? 19.779 6.211 -23.152 1.00 56.03 93 ALA A C 1
ATOM 733 O O . ALA A 1 93 ? 20.734 6.809 -22.655 1.00 56.03 93 ALA A O 1
ATOM 734 N N . ASP A 1 94 ? 18.598 6.779 -23.367 1.00 66.38 94 ASP A N 1
ATOM 735 C CA . ASP A 1 94 ? 18.340 8.176 -23.063 1.00 66.38 94 ASP A CA 1
ATOM 736 C C . ASP A 1 94 ? 18.441 8.361 -21.543 1.00 66.38 94 ASP A C 1
ATOM 738 O O . ASP A 1 94 ? 17.717 7.717 -20.777 1.00 66.38 94 ASP A O 1
ATOM 742 N N . ALA A 1 95 ? 19.391 9.179 -21.079 1.00 69.94 95 ALA A N 1
ATOM 743 C CA . ALA A 1 95 ? 19.641 9.370 -19.648 1.00 69.94 95 ALA A CA 1
ATOM 744 C C . ALA A 1 95 ? 18.369 9.842 -18.918 1.00 69.94 95 ALA A C 1
ATOM 746 O O . ALA A 1 95 ? 18.156 9.517 -17.750 1.00 69.94 95 ALA A O 1
ATOM 747 N N . GLU A 1 96 ? 17.488 10.540 -19.636 1.00 70.69 96 GLU A N 1
ATOM 748 C CA . GLU A 1 96 ? 16.170 10.963 -19.170 1.00 70.69 96 GLU A CA 1
ATOM 749 C C . GLU A 1 96 ? 15.209 9.792 -18.908 1.00 70.69 96 GLU A C 1
ATOM 751 O O . GLU A 1 96 ? 14.441 9.825 -17.940 1.00 70.69 96 GLU A O 1
ATOM 756 N N . GLU A 1 97 ? 15.248 8.740 -19.727 1.00 72.94 97 GLU A N 1
ATOM 757 C CA . GLU A 1 97 ? 14.409 7.548 -19.560 1.00 72.94 97 GLU A CA 1
ATOM 758 C C . GLU A 1 97 ? 14.879 6.720 -18.360 1.00 72.94 97 GLU A C 1
ATOM 760 O O . GLU A 1 97 ? 14.063 6.312 -17.529 1.00 72.94 97 GLU A O 1
ATOM 765 N N . LEU A 1 98 ? 16.198 6.571 -18.192 1.00 75.88 98 LEU A N 1
ATOM 766 C CA . LEU A 1 98 ? 16.791 5.926 -17.017 1.00 75.88 98 LEU A CA 1
ATOM 767 C C . LEU A 1 98 ? 16.506 6.698 -15.724 1.00 75.88 98 LEU A C 1
ATOM 769 O O . LEU A 1 98 ? 16.148 6.091 -14.712 1.00 75.88 98 LEU A O 1
ATOM 773 N N . LEU A 1 99 ? 16.611 8.029 -15.755 1.00 79.75 99 LEU A N 1
ATOM 774 C CA . LEU A 1 99 ? 16.278 8.878 -14.613 1.00 79.75 99 LEU A CA 1
ATOM 775 C C . LEU A 1 99 ? 14.791 8.763 -14.251 1.00 79.75 99 LEU A C 1
ATOM 777 O O . LEU A 1 99 ? 14.452 8.574 -13.082 1.00 79.75 99 LEU A O 1
ATOM 781 N N . SER A 1 100 ? 13.900 8.814 -15.245 1.00 81.12 100 SER A N 1
ATOM 782 C CA . SER A 1 100 ? 12.453 8.657 -15.039 1.00 81.12 100 SER A CA 1
ATOM 783 C C . SER A 1 100 ? 12.117 7.277 -14.466 1.00 81.12 100 SER A C 1
ATOM 785 O O . SER A 1 100 ? 11.276 7.157 -13.570 1.00 81.12 100 SER A O 1
ATOM 787 N N . LEU A 1 101 ? 12.827 6.240 -14.921 1.00 82.50 101 LEU A N 1
ATOM 788 C CA . LEU A 1 101 ? 12.720 4.894 -14.379 1.00 82.50 101 LEU A CA 1
ATOM 789 C C . LEU A 1 101 ? 13.159 4.815 -12.919 1.00 82.50 101 LEU A C 1
ATOM 791 O O . LEU A 1 101 ? 12.414 4.280 -12.096 1.00 82.50 101 LEU A O 1
ATOM 795 N N . ALA A 1 102 ? 14.317 5.380 -12.581 1.00 83.25 102 ALA A N 1
ATOM 796 C CA . ALA A 1 102 ? 14.806 5.428 -11.208 1.00 83.25 102 ALA A CA 1
ATOM 797 C C . ALA A 1 102 ? 13.808 6.148 -10.285 1.00 83.25 102 ALA A C 1
ATOM 799 O O . ALA A 1 102 ? 13.442 5.613 -9.238 1.00 83.25 102 ALA A O 1
ATOM 800 N N . VAL A 1 103 ? 13.289 7.310 -10.696 1.00 85.75 103 VAL A N 1
ATOM 801 C CA . VAL A 1 103 ? 12.300 8.081 -9.921 1.00 85.75 103 VAL A CA 1
ATOM 802 C C . VAL A 1 103 ? 11.006 7.288 -9.707 1.00 85.75 103 VAL A C 1
ATOM 804 O O . VAL A 1 103 ? 10.501 7.216 -8.583 1.00 85.75 103 VAL A O 1
ATOM 807 N N . ALA A 1 104 ? 10.470 6.638 -10.743 1.00 85.25 104 ALA A N 1
ATOM 808 C CA . ALA A 1 104 ? 9.302 5.768 -10.592 1.00 85.25 104 ALA A CA 1
ATOM 809 C C . ALA A 1 104 ? 9.586 4.594 -9.642 1.00 85.25 104 ALA A C 1
ATOM 811 O O . ALA A 1 104 ? 8.725 4.192 -8.858 1.00 85.25 104 ALA A O 1
ATOM 812 N N . HIS A 1 105 ? 10.809 4.062 -9.671 1.00 86.06 105 HIS A N 1
ATOM 813 C CA . HIS A 1 105 ? 11.228 2.990 -8.783 1.00 86.06 105 HIS A CA 1
ATOM 814 C C . HIS A 1 105 ? 11.257 3.438 -7.320 1.00 86.06 105 HIS A C 1
ATOM 816 O O . HIS A 1 105 ? 10.539 2.866 -6.499 1.00 86.06 105 HIS A O 1
ATOM 822 N N . PHE A 1 106 ? 11.976 4.517 -7.007 1.00 86.50 106 PHE A N 1
ATOM 823 C CA . PHE A 1 106 ? 12.061 5.060 -5.650 1.00 86.50 106 PHE A CA 1
ATOM 824 C C . PHE A 1 106 ? 10.697 5.466 -5.094 1.00 86.50 106 PHE A C 1
ATOM 826 O O . PHE A 1 106 ? 10.376 5.129 -3.956 1.00 86.50 106 PHE A O 1
ATOM 833 N N . THR A 1 107 ? 9.856 6.122 -5.897 1.00 86.00 107 THR A N 1
ATOM 834 C CA . THR A 1 107 ? 8.507 6.511 -5.455 1.00 86.00 107 THR A CA 1
ATOM 835 C C . THR A 1 107 ? 7.624 5.297 -5.161 1.00 86.00 107 THR A C 1
ATOM 837 O O . THR A 1 107 ? 6.914 5.288 -4.159 1.00 86.00 107 THR A O 1
ATOM 840 N N . SER A 1 108 ? 7.708 4.237 -5.968 1.00 85.56 108 SER A N 1
ATOM 841 C CA . SER A 1 108 ? 6.961 2.995 -5.725 1.00 85.56 108 SER A CA 1
ATOM 842 C C . SER A 1 108 ? 7.478 2.198 -4.513 1.00 85.56 108 SER A C 1
ATOM 844 O O . SER A 1 108 ? 6.686 1.587 -3.796 1.00 85.56 108 SER A O 1
ATOM 846 N N . LEU A 1 109 ? 8.790 2.229 -4.246 1.00 87.50 109 LEU A N 1
ATOM 847 C CA . LEU A 1 109 ? 9.410 1.674 -3.034 1.00 87.50 109 LEU A CA 1
ATOM 848 C C . LEU A 1 109 ? 8.953 2.430 -1.786 1.00 87.50 109 LEU A C 1
ATOM 850 O O . LEU A 1 109 ? 8.578 1.820 -0.787 1.00 87.50 109 LEU A O 1
ATOM 854 N N . PHE A 1 110 ? 8.929 3.758 -1.866 1.00 87.12 110 PHE A N 1
ATOM 855 C CA . PHE A 1 110 ? 8.445 4.603 -0.785 1.00 87.12 110 PHE A CA 1
ATOM 856 C C . PHE A 1 110 ? 6.954 4.364 -0.508 1.00 87.12 110 PHE A C 1
ATOM 858 O O . PHE A 1 110 ? 6.567 4.171 0.641 1.00 87.12 110 PHE A O 1
ATOM 865 N N . ALA A 1 111 ? 6.116 4.277 -1.547 1.00 86.12 111 ALA A N 1
ATOM 866 C CA . ALA A 1 111 ? 4.700 3.939 -1.400 1.00 86.12 111 ALA A CA 1
ATOM 867 C C . ALA A 1 111 ? 4.493 2.568 -0.726 1.00 86.12 111 ALA A C 1
ATOM 869 O O . ALA A 1 111 ? 3.625 2.427 0.137 1.00 86.12 111 ALA A O 1
ATOM 870 N N . LEU A 1 112 ? 5.320 1.571 -1.063 1.00 87.94 112 LEU A N 1
ATOM 871 C CA . LEU A 1 112 ? 5.309 0.263 -0.405 1.00 87.94 112 LEU A CA 1
ATOM 872 C C . LEU A 1 112 ? 5.710 0.360 1.075 1.00 87.94 112 LEU A C 1
ATOM 874 O O . LEU A 1 112 ? 5.071 -0.268 1.917 1.00 87.94 112 LEU A O 1
ATOM 878 N N . HIS A 1 113 ? 6.725 1.161 1.403 1.00 90.06 113 HIS A N 1
ATOM 879 C CA . HIS A 1 113 ? 7.126 1.413 2.788 1.00 90.06 113 HIS A CA 1
ATOM 880 C C . HIS A 1 113 ? 5.990 2.053 3.603 1.00 90.06 113 HIS A C 1
ATOM 882 O O . HIS A 1 113 ? 5.665 1.570 4.686 1.00 90.06 113 HIS A O 1
ATOM 888 N N . VAL A 1 114 ? 5.324 3.072 3.052 1.00 88.44 114 VAL A N 1
ATOM 889 C CA . VAL A 1 114 ? 4.154 3.715 3.677 1.00 88.44 114 VAL A CA 1
ATOM 890 C C . VAL A 1 114 ? 3.011 2.719 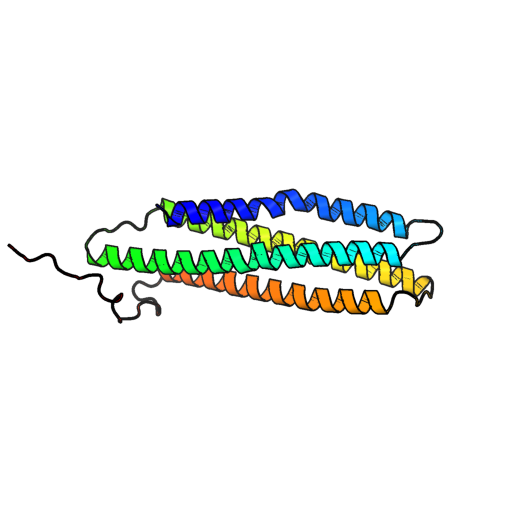3.884 1.00 88.44 114 VAL A C 1
ATOM 892 O O . VAL A 1 114 ? 2.386 2.697 4.948 1.00 88.44 114 VAL A O 1
ATOM 895 N N . ALA A 1 115 ? 2.744 1.860 2.897 1.00 88.50 115 ALA A N 1
ATOM 896 C CA . ALA A 1 115 ? 1.729 0.821 3.022 1.00 88.50 115 ALA A CA 1
ATOM 897 C C . ALA A 1 115 ? 2.080 -0.185 4.130 1.00 88.50 115 ALA A C 1
ATOM 899 O O . ALA A 1 115 ? 1.217 -0.533 4.931 1.00 88.50 115 ALA A O 1
ATOM 900 N N . LEU A 1 116 ? 3.343 -0.613 4.223 1.00 90.75 116 LEU A N 1
ATOM 901 C CA . LEU A 1 116 ? 3.823 -1.501 5.285 1.00 90.75 116 LEU A CA 1
ATOM 902 C C . LEU A 1 116 ? 3.667 -0.872 6.673 1.00 90.75 116 LEU A C 1
ATOM 904 O O . LEU A 1 116 ? 3.133 -1.530 7.565 1.00 90.75 116 LEU A O 1
ATOM 908 N N . ALA A 1 117 ? 4.070 0.389 6.845 1.00 91.38 117 ALA A N 1
ATOM 909 C CA . ALA A 1 117 ? 3.870 1.123 8.095 1.00 91.38 117 ALA A CA 1
ATOM 910 C C . ALA A 1 117 ? 2.380 1.169 8.479 1.00 91.38 117 ALA A C 1
ATOM 912 O O . ALA A 1 117 ? 2.008 0.759 9.575 1.00 91.38 117 ALA A O 1
ATOM 913 N N . SER A 1 118 ? 1.511 1.500 7.518 1.00 91.06 118 SER A N 1
ATOM 914 C CA . SER A 1 118 ? 0.053 1.530 7.708 1.00 91.06 118 SER A CA 1
ATOM 915 C C . SER A 1 118 ? -0.523 0.179 8.162 1.00 91.06 118 SER A C 1
ATOM 917 O O . SER A 1 118 ? -1.402 0.119 9.023 1.00 91.06 118 SER A O 1
ATOM 919 N N . VAL A 1 119 ? -0.025 -0.934 7.603 1.00 92.12 119 VAL A N 1
ATOM 920 C CA . VAL A 1 119 ? -0.416 -2.292 8.021 1.00 92.12 119 VAL A CA 1
ATOM 921 C C . VAL A 1 119 ? -0.007 -2.562 9.469 1.00 92.12 119 VAL A C 1
ATOM 923 O O . VAL A 1 119 ? -0.777 -3.173 10.217 1.00 92.12 119 VAL A O 1
ATOM 926 N N . LEU A 1 120 ? 1.198 -2.142 9.864 1.00 92.81 120 LEU A N 1
ATOM 927 C CA . LEU A 1 120 ? 1.701 -2.327 11.224 1.00 92.81 120 LEU A CA 1
ATOM 928 C C . LEU A 1 120 ? 0.882 -1.519 12.237 1.00 92.81 120 LEU A C 1
ATOM 930 O O . LEU A 1 120 ? 0.493 -2.082 13.262 1.00 92.81 120 LEU A O 1
ATOM 934 N N . ASP A 1 121 ? 0.539 -0.273 11.914 1.00 92.44 121 ASP A N 1
ATOM 935 C CA . ASP A 1 121 ? -0.273 0.595 12.773 1.00 92.44 121 ASP A CA 1
ATOM 936 C C . ASP A 1 121 ? -1.687 0.035 12.971 1.00 92.44 121 ASP A C 1
ATOM 938 O O . ASP A 1 121 ? -2.148 -0.132 14.104 1.00 92.44 121 ASP A O 1
ATOM 942 N N . LEU A 1 122 ? -2.354 -0.378 11.885 1.00 92.31 122 LEU A N 1
ATOM 943 C CA . LEU A 1 122 ? -3.666 -1.033 11.960 1.00 92.31 122 LEU A CA 1
ATOM 944 C C . LEU A 1 122 ? -3.608 -2.320 12.794 1.00 92.31 122 LEU A C 1
ATOM 946 O O . LEU A 1 122 ? -4.508 -2.606 13.590 1.00 92.31 122 LEU A O 1
ATOM 950 N N . ARG A 1 123 ? -2.538 -3.111 12.645 1.00 93.75 123 ARG A N 1
ATOM 951 C CA . ARG A 1 123 ? -2.348 -4.348 13.414 1.00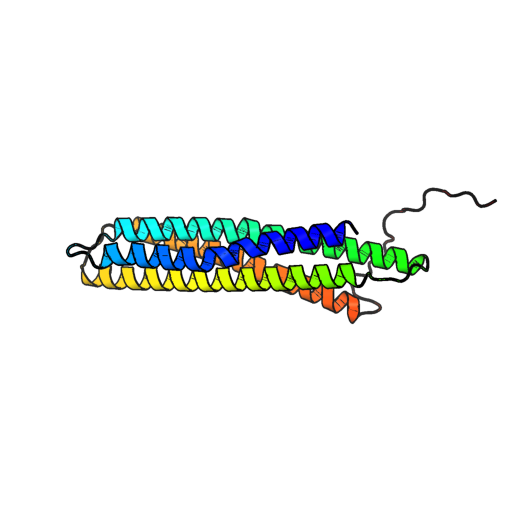 93.75 123 ARG A CA 1
ATOM 952 C C . ARG A 1 123 ? -2.139 -4.060 14.899 1.00 93.75 123 ARG A C 1
ATOM 954 O O . ARG A 1 123 ? -2.660 -4.806 15.733 1.00 93.75 123 ARG A O 1
ATOM 961 N N . ALA A 1 124 ? -1.397 -3.007 15.232 1.00 92.75 124 ALA A N 1
ATOM 962 C CA . ALA A 1 124 ? -1.208 -2.561 16.605 1.00 92.75 124 ALA A CA 1
ATOM 963 C C . ALA A 1 124 ? -2.539 -2.109 17.228 1.00 92.75 124 ALA A C 1
ATOM 965 O O . ALA A 1 124 ? -2.879 -2.586 18.314 1.00 92.75 124 ALA A O 1
ATOM 966 N N . GLY A 1 125 ? -3.334 -1.305 16.512 1.00 90.50 125 GLY A N 1
ATOM 967 C CA . GLY A 1 125 ? -4.666 -0.869 16.951 1.00 90.50 125 GLY A CA 1
ATOM 968 C C . GLY A 1 125 ? -5.619 -2.038 17.226 1.00 90.50 125 GLY A C 1
ATOM 969 O O . GLY A 1 125 ? -6.242 -2.121 18.282 1.00 90.50 125 GLY A O 1
ATOM 970 N N . ILE A 1 126 ? -5.646 -3.039 16.344 1.00 90.62 126 ILE A N 1
ATOM 971 C CA . ILE A 1 126 ? -6.483 -4.238 16.531 1.00 90.62 126 ILE A CA 1
ATOM 972 C C . ILE A 1 126 ? -6.036 -5.066 17.734 1.00 90.62 126 ILE A C 1
ATOM 974 O O . ILE A 1 126 ? -6.874 -5.570 18.484 1.00 90.62 126 ILE A O 1
ATOM 978 N N . LYS A 1 127 ? -4.721 -5.209 17.939 1.00 91.25 127 LYS A N 1
ATOM 979 C CA . LYS A 1 127 ? -4.172 -5.910 19.107 1.00 91.25 127 LYS A CA 1
ATOM 980 C C . LYS A 1 127 ? -4.514 -5.175 20.406 1.00 91.25 127 LYS A C 1
ATOM 982 O O . LYS A 1 127 ? -4.829 -5.837 21.391 1.00 91.25 127 LYS A O 1
ATOM 987 N N . LYS A 1 128 ? -4.465 -3.839 20.401 1.00 91.94 128 LYS A N 1
ATOM 988 C CA . LYS A 1 128 ? -4.863 -2.983 21.528 1.00 91.94 128 LYS A CA 1
ATOM 989 C C . LYS A 1 128 ? -6.341 -3.181 21.871 1.00 91.94 128 LYS A C 1
ATOM 991 O O . LYS A 1 128 ? -6.638 -3.560 22.998 1.00 91.94 128 LYS A O 1
ATOM 996 N N . ALA A 1 129 ? -7.243 -3.027 20.899 1.00 88.19 129 ALA A N 1
ATOM 997 C CA . ALA A 1 129 ? -8.679 -3.206 21.128 1.00 88.19 129 ALA A CA 1
ATOM 998 C C . ALA A 1 129 ? -9.036 -4.615 21.605 1.00 88.19 129 ALA A C 1
ATOM 1000 O O . ALA A 1 129 ? -9.854 -4.767 22.503 1.00 88.19 129 ALA A O 1
ATOM 1001 N N . ARG A 1 130 ? -8.370 -5.643 21.067 1.00 88.50 130 ARG A N 1
ATOM 1002 C CA . ARG A 1 130 ? -8.608 -7.026 21.488 1.00 88.50 130 ARG A CA 1
ATOM 1003 C C . ARG A 1 130 ? -8.280 -7.256 22.967 1.00 88.50 130 ARG A C 1
ATOM 1005 O O . ARG A 1 130 ? -9.033 -7.947 23.635 1.00 88.50 130 ARG A O 1
ATOM 1012 N N . ARG A 1 131 ? -7.178 -6.688 23.469 1.00 89.56 131 ARG A N 1
ATOM 1013 C CA . ARG A 1 131 ? -6.800 -6.802 24.890 1.00 89.56 131 ARG A CA 1
ATOM 1014 C C . ARG A 1 131 ? -7.846 -6.156 25.796 1.00 89.56 131 ARG A C 1
ATOM 1016 O O . ARG A 1 131 ? -8.310 -6.793 26.728 1.00 89.56 131 ARG A O 1
ATOM 1023 N N . LEU A 1 132 ? -8.268 -4.939 25.453 1.00 87.56 132 LEU A N 1
ATOM 1024 C CA . LEU A 1 132 ? -9.302 -4.212 26.195 1.00 87.56 132 LEU A CA 1
ATOM 1025 C C . LEU A 1 132 ? -10.653 -4.940 26.175 1.00 87.56 132 LEU A C 1
ATOM 1027 O O . LEU A 1 132 ? -11.384 -4.921 27.157 1.00 87.56 132 LEU A O 1
ATOM 1031 N N . GLN A 1 133 ? -10.985 -5.596 25.064 1.00 86.62 133 GLN A N 1
ATOM 1032 C CA . GLN A 1 133 ? -12.202 -6.392 24.955 1.00 86.62 133 GLN A CA 1
ATOM 1033 C C . GLN A 1 133 ? -12.141 -7.665 25.814 1.00 86.62 133 GLN A C 1
ATOM 1035 O O . GLN A 1 133 ? -13.129 -8.021 26.449 1.00 86.62 133 GLN A O 1
ATOM 1040 N N . GLU A 1 134 ? -10.991 -8.348 25.838 1.00 86.88 134 GLU A N 1
ATOM 1041 C CA . GLU A 1 134 ? -10.761 -9.522 26.692 1.00 86.88 134 GLU A CA 1
ATOM 1042 C C . GLU A 1 134 ? -10.849 -9.146 28.184 1.00 86.88 134 GLU A C 1
ATOM 1044 O O . GLU A 1 134 ? -11.463 -9.882 28.950 1.00 86.88 134 GLU A O 1
ATOM 1049 N N . GLU A 1 135 ? -10.336 -7.974 28.580 1.00 86.56 135 GLU A N 1
ATOM 1050 C CA . GLU A 1 135 ? -10.464 -7.429 29.944 1.00 86.56 135 GLU A CA 1
ATOM 1051 C C . GLU A 1 135 ? -11.916 -7.108 30.341 1.00 86.56 135 GLU A C 1
ATOM 1053 O O . GLU A 1 135 ? -12.263 -7.205 31.516 1.00 86.56 135 GLU A O 1
ATOM 1058 N N . LYS A 1 136 ? -12.770 -6.738 29.379 1.00 83.44 136 LYS A N 1
ATOM 1059 C CA . LYS A 1 136 ? -14.192 -6.419 29.608 1.00 83.44 136 LYS A CA 1
ATOM 1060 C C . LYS A 1 136 ? -15.146 -7.600 29.390 1.00 83.44 136 LYS A C 1
ATOM 1062 O O . LYS A 1 136 ? -16.356 -7.417 29.469 1.00 83.44 136 LYS A O 1
ATOM 1067 N N . GLU A 1 137 ? -14.618 -8.793 29.100 1.00 78.25 137 GLU A N 1
ATOM 1068 C CA . GLU A 1 137 ? -15.371 -10.036 28.847 1.00 78.25 137 GLU A CA 1
ATOM 1069 C C . GLU A 1 137 ? -16.469 -9.938 27.763 1.00 78.25 137 GLU A C 1
ATOM 1071 O O . GLU A 1 137 ? -17.405 -10.741 27.702 1.00 78.25 137 GLU A O 1
ATOM 1076 N N . GLU A 1 138 ? -16.348 -8.985 26.839 1.00 72.69 138 GLU A N 1
ATOM 1077 C CA . GLU A 1 138 ? -17.391 -8.701 25.857 1.00 72.69 138 GLU A CA 1
ATOM 1078 C C . GLU A 1 138 ? -17.233 -9.591 24.613 1.00 72.69 138 GLU A C 1
ATOM 1080 O O . GLU A 1 138 ? -16.217 -9.554 23.920 1.00 72.69 138 GLU A O 1
ATOM 1085 N N . LYS A 1 139 ? -18.235 -10.418 24.282 1.00 73.12 139 LYS A N 1
ATOM 1086 C CA . LYS A 1 139 ? -18.150 -11.391 23.163 1.00 73.12 139 LYS A CA 1
ATOM 1087 C C . LYS A 1 139 ? -18.779 -10.920 21.845 1.00 73.12 139 LYS A C 1
ATOM 1089 O O . LYS A 1 139 ? -18.733 -11.650 20.855 1.00 73.12 139 LYS A O 1
ATOM 1094 N N . GLN A 1 140 ? -19.349 -9.718 21.796 1.00 70.25 140 GLN A N 1
ATOM 1095 C CA . GLN A 1 140 ? -20.253 -9.302 20.713 1.00 70.25 140 GLN A CA 1
ATOM 1096 C C . GLN A 1 140 ? -19.582 -9.077 19.339 1.00 70.25 140 GLN A C 1
ATOM 1098 O O . GLN A 1 140 ? -20.264 -9.092 18.318 1.00 70.25 140 GLN A O 1
ATOM 1103 N N . THR A 1 141 ? -18.254 -8.926 19.264 1.00 77.00 141 THR A N 1
ATOM 1104 C CA . THR A 1 141 ? -17.548 -8.520 18.024 1.00 77.00 141 THR A CA 1
ATOM 1105 C C . THR A 1 141 ? -16.793 -9.649 17.302 1.00 77.00 141 THR A C 1
ATOM 1107 O O . THR A 1 141 ? -16.054 -9.386 16.347 1.00 77.00 141 THR A O 1
ATOM 1110 N N . ALA A 1 142 ? -16.970 -10.915 17.702 1.00 80.62 142 ALA A N 1
ATOM 1111 C CA . ALA A 1 142 ? -16.187 -12.047 17.183 1.00 80.62 142 ALA A CA 1
ATOM 1112 C C . ALA A 1 142 ? -16.201 -12.163 15.642 1.00 80.62 142 ALA A C 1
ATOM 1114 O O . ALA A 1 142 ? -15.161 -12.410 15.021 1.00 80.62 142 ALA A O 1
ATOM 1115 N N . THR A 1 143 ? -17.355 -11.926 15.014 1.00 84.88 143 THR A N 1
ATOM 1116 C CA . THR A 1 143 ? -17.532 -11.970 13.554 1.00 84.88 143 THR A CA 1
ATOM 1117 C C . THR A 1 143 ? -16.730 -10.874 12.849 1.00 84.88 143 THR A C 1
ATOM 1119 O O . THR A 1 143 ? -16.035 -11.153 11.873 1.00 84.88 143 THR A O 1
ATOM 1122 N N . MET A 1 144 ? -16.739 -9.642 13.375 1.00 84.31 144 MET A N 1
ATOM 1123 C CA . MET A 1 144 ? -15.974 -8.524 12.803 1.00 84.31 144 MET A CA 1
ATOM 1124 C C . MET A 1 144 ? -14.465 -8.775 12.881 1.00 84.31 144 MET A C 1
ATOM 1126 O O . MET A 1 144 ? -13.733 -8.516 11.925 1.00 84.31 144 MET A O 1
ATOM 1130 N N . VAL A 1 145 ? -13.991 -9.340 13.995 1.00 86.50 145 VAL A N 1
ATOM 1131 C CA . VAL A 1 145 ? -12.575 -9.695 14.171 1.00 86.50 145 VAL A CA 1
ATOM 1132 C C . VAL A 1 145 ? -12.139 -10.762 13.159 1.00 86.50 145 VAL A C 1
ATOM 1134 O O . VAL A 1 145 ? -11.023 -10.691 12.631 1.00 86.50 145 VAL A O 1
ATOM 1137 N N . ALA A 1 146 ? -13.000 -11.739 12.857 1.00 88.75 146 ALA A N 1
ATOM 1138 C CA . ALA A 1 146 ? -12.720 -12.761 11.849 1.00 88.75 146 ALA A CA 1
ATOM 1139 C C . ALA A 1 146 ? -12.590 -12.160 10.438 1.00 88.75 146 ALA A C 1
ATOM 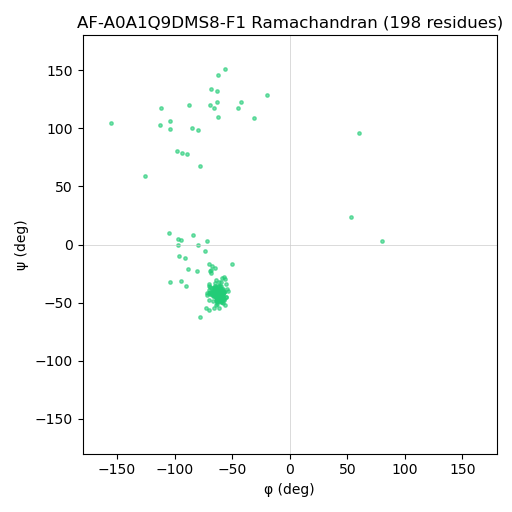1141 O O . ALA A 1 146 ? -11.624 -12.463 9.733 1.00 88.75 146 ALA A O 1
ATOM 1142 N N . GLU A 1 147 ? -13.499 -11.262 10.052 1.00 89.69 147 GLU A N 1
ATOM 1143 C CA . GLU A 1 147 ? -13.443 -10.565 8.760 1.00 89.69 147 GLU A CA 1
ATOM 1144 C C . GLU A 1 147 ? -12.183 -9.705 8.615 1.00 89.69 147 GLU A C 1
ATOM 1146 O O . GLU A 1 147 ? -11.498 -9.761 7.594 1.00 89.69 147 GLU A O 1
ATOM 1151 N N . ILE A 1 148 ? -11.832 -8.939 9.651 1.00 90.31 148 ILE A N 1
ATOM 1152 C CA . ILE A 1 148 ? -10.626 -8.103 9.665 1.00 90.31 148 ILE A CA 1
ATOM 1153 C C . ILE A 1 148 ? -9.363 -8.964 9.529 1.00 90.31 148 ILE A C 1
ATOM 1155 O O . ILE A 1 148 ? -8.443 -8.626 8.782 1.00 90.31 148 ILE A O 1
ATOM 1159 N N . ARG A 1 149 ? -9.318 -10.120 10.202 1.00 90.69 149 ARG A N 1
ATOM 1160 C CA . ARG A 1 149 ? -8.207 -11.074 10.070 1.00 90.69 149 ARG A CA 1
ATOM 1161 C C . ARG A 1 149 ? -8.088 -11.611 8.645 1.00 90.69 149 ARG A C 1
ATOM 1163 O O . ARG A 1 149 ? -6.972 -11.777 8.154 1.00 90.69 149 ARG A O 1
ATOM 1170 N N . TRP A 1 150 ? -9.214 -11.889 7.993 1.00 92.62 150 TRP A N 1
ATOM 1171 C CA . TRP A 1 150 ? -9.227 -12.331 6.602 1.00 92.62 150 TRP A CA 1
ATOM 1172 C C . TRP A 1 150 ? -8.731 -11.230 5.655 1.00 92.62 150 TRP A C 1
ATOM 1174 O O . TRP A 1 150 ? -7.852 -11.486 4.834 1.00 92.62 150 TRP A O 1
ATOM 1184 N N . LEU A 1 151 ? -9.183 -9.987 5.847 1.00 91.94 151 LEU A N 1
ATOM 1185 C CA . LEU A 1 151 ? -8.699 -8.826 5.093 1.00 91.94 151 LEU A CA 1
ATOM 1186 C C . LEU A 1 151 ? -7.185 -8.627 5.239 1.00 91.94 151 LEU A C 1
ATOM 1188 O O . LEU A 1 151 ? -6.509 -8.388 4.242 1.00 91.94 151 LEU A O 1
ATOM 1192 N N . PHE A 1 152 ? -6.622 -8.796 6.439 1.00 92.56 152 PHE A N 1
ATOM 1193 C CA . PHE A 1 152 ? -5.169 -8.721 6.621 1.00 92.56 152 PHE A CA 1
ATOM 1194 C C . PHE A 1 152 ? -4.409 -9.757 5.805 1.00 92.56 152 PHE A C 1
ATOM 1196 O O . PHE A 1 152 ? -3.367 -9.432 5.244 1.00 92.56 152 PHE A O 1
ATOM 1203 N N . ARG A 1 153 ? -4.902 -11.000 5.730 1.00 92.56 153 ARG A N 1
ATOM 1204 C CA . ARG A 1 153 ? -4.260 -12.037 4.906 1.00 92.56 153 ARG A CA 1
ATOM 1205 C C . ARG A 1 153 ? -4.197 -11.602 3.448 1.00 92.56 153 ARG A C 1
ATOM 1207 O O . ARG A 1 153 ? -3.159 -11.760 2.815 1.00 92.56 153 ARG A O 1
ATOM 1214 N N . PHE A 1 154 ? -5.280 -11.013 2.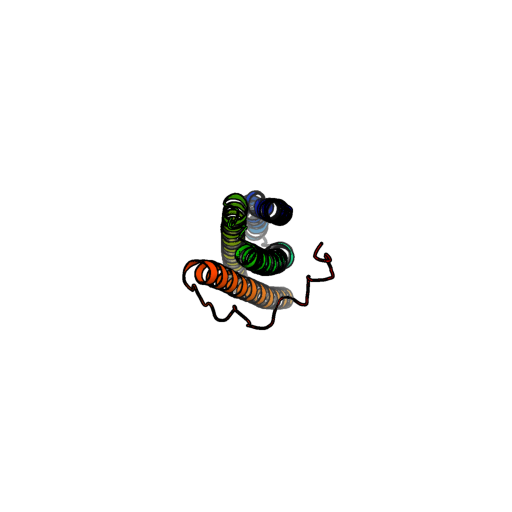949 1.00 93.00 154 PHE A N 1
ATOM 1215 C CA . PHE A 1 154 ? -5.340 -10.511 1.583 1.00 93.00 154 PHE A CA 1
ATOM 1216 C C . PHE A 1 154 ? -4.384 -9.325 1.371 1.00 93.00 154 PHE A C 1
ATOM 1218 O O . PHE A 1 154 ? -3.601 -9.330 0.425 1.00 93.00 154 PHE A O 1
ATOM 1225 N N . VAL A 1 155 ? -4.344 -8.375 2.312 1.00 92.31 155 VAL A N 1
ATOM 1226 C CA . VAL A 1 155 ? -3.382 -7.260 2.309 1.00 92.31 155 VAL A CA 1
ATOM 1227 C C . VAL A 1 155 ? -1.934 -7.759 2.290 1.00 92.31 155 VAL A C 1
ATOM 1229 O O . VAL A 1 155 ? -1.152 -7.307 1.456 1.00 92.31 155 VAL A O 1
ATOM 1232 N N . TYR A 1 156 ? -1.572 -8.721 3.144 1.00 92.38 156 TYR A N 1
ATOM 1233 C CA . TYR A 1 156 ? -0.231 -9.316 3.145 1.00 92.38 156 TYR A CA 1
ATOM 1234 C C . TYR A 1 156 ? 0.098 -10.013 1.820 1.00 92.38 156 TYR A C 1
ATOM 1236 O O . TYR A 1 156 ? 1.221 -9.881 1.337 1.00 92.38 156 TYR A O 1
ATOM 1244 N N . GLY A 1 157 ? -0.872 -10.701 1.210 1.00 93.00 157 GLY A N 1
ATOM 1245 C CA . GLY A 1 157 ? -0.717 -11.292 -0.119 1.00 93.00 157 GLY A CA 1
ATOM 1246 C C . GLY A 1 157 ? -0.391 -10.243 -1.185 1.00 93.00 157 GLY A C 1
ATOM 1247 O O . GLY A 1 157 ? 0.588 -10.391 -1.914 1.00 93.00 157 GLY A O 1
ATOM 1248 N N . CYS A 1 158 ? -1.142 -9.141 -1.230 1.00 91.50 158 CYS A N 1
ATOM 1249 C CA . CYS A 1 158 ? -0.881 -8.051 -2.172 1.00 91.50 158 CYS A CA 1
ATOM 1250 C C . CYS A 1 158 ? 0.473 -7.367 -1.920 1.00 91.50 158 CYS A C 1
ATOM 1252 O O . CYS A 1 158 ? 1.197 -7.075 -2.868 1.00 91.50 158 CYS A O 1
ATOM 1254 N N . VAL A 1 159 ? 0.854 -7.151 -0.657 1.00 91.38 159 VAL A N 1
ATOM 1255 C CA . VAL A 1 159 ? 2.182 -6.620 -0.299 1.00 91.38 159 VAL A CA 1
ATOM 1256 C C . VAL A 1 159 ? 3.294 -7.550 -0.785 1.00 91.38 159 VAL A C 1
ATOM 1258 O O . VAL A 1 159 ? 4.269 -7.071 -1.359 1.00 91.38 159 VAL A O 1
ATOM 1261 N N . ALA A 1 160 ? 3.150 -8.865 -0.602 1.00 91.44 160 ALA A N 1
ATOM 1262 C CA . ALA A 1 160 ? 4.131 -9.841 -1.069 1.00 91.44 160 ALA A CA 1
ATOM 1263 C C . ALA A 1 160 ? 4.285 -9.806 -2.597 1.00 91.44 160 ALA A C 1
ATOM 1265 O O . ALA A 1 160 ? 5.412 -9.785 -3.090 1.00 91.44 160 ALA A O 1
ATOM 1266 N N . ILE A 1 161 ? 3.175 -9.714 -3.339 1.00 91.19 161 ILE A N 1
ATOM 1267 C CA . ILE A 1 161 ? 3.198 -9.534 -4.799 1.00 91.19 161 ILE A CA 1
ATOM 1268 C C . ILE A 1 161 ? 3.973 -8.263 -5.155 1.00 91.19 161 ILE A C 1
ATOM 1270 O O . ILE A 1 161 ? 4.922 -8.336 -5.930 1.00 91.19 161 ILE A O 1
ATOM 1274 N N . CYS A 1 162 ? 3.651 -7.124 -4.531 1.00 90.12 162 CYS A N 1
ATOM 1275 C CA . CYS A 1 162 ? 4.368 -5.868 -4.756 1.00 90.12 162 CYS A CA 1
ATOM 1276 C C . CYS A 1 162 ? 5.877 -6.004 -4.510 1.00 90.12 162 CYS A C 1
ATOM 1278 O O . CYS A 1 162 ? 6.661 -5.543 -5.334 1.00 90.12 162 CYS A O 1
ATOM 1280 N N . VAL A 1 163 ? 6.298 -6.649 -3.415 1.00 90.81 163 VAL A N 1
ATOM 1281 C CA . VAL A 1 163 ? 7.721 -6.885 -3.109 1.00 90.81 163 VAL A CA 1
ATOM 1282 C C . VAL A 1 163 ? 8.388 -7.704 -4.215 1.00 90.81 163 VAL A C 1
ATOM 1284 O O . VAL A 1 163 ? 9.425 -7.296 -4.733 1.00 90.81 163 VAL A O 1
ATOM 1287 N N . VAL A 1 164 ? 7.780 -8.819 -4.626 1.00 91.44 164 VAL A N 1
ATOM 1288 C CA . VAL A 1 164 ? 8.317 -9.691 -5.685 1.00 91.44 164 VAL A CA 1
ATOM 1289 C C . VAL A 1 164 ? 8.448 -8.927 -7.003 1.00 91.44 164 VAL A C 1
ATOM 1291 O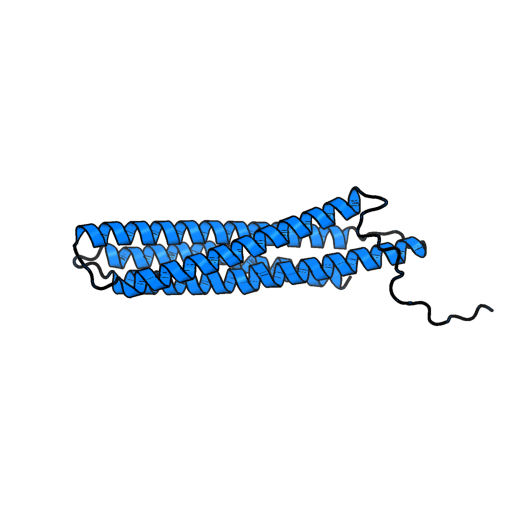 O . VAL A 1 164 ? 9.497 -8.976 -7.646 1.00 91.44 164 VAL A O 1
ATOM 1294 N N . THR A 1 165 ? 7.419 -8.169 -7.391 1.00 88.94 165 THR A N 1
ATOM 1295 C CA . THR A 1 165 ? 7.434 -7.354 -8.613 1.00 88.94 165 THR A CA 1
ATOM 1296 C C . THR A 1 165 ? 8.519 -6.278 -8.557 1.00 88.94 165 THR A C 1
ATOM 1298 O O . THR A 1 165 ? 9.221 -6.071 -9.546 1.00 88.94 165 THR A O 1
ATOM 1301 N N . GLN A 1 166 ? 8.712 -5.625 -7.406 1.00 87.50 166 GLN A N 1
ATOM 1302 C CA . GLN A 1 166 ? 9.783 -4.644 -7.204 1.00 87.50 166 GLN A CA 1
ATOM 1303 C C . GLN A 1 166 ? 11.165 -5.280 -7.343 1.00 87.50 166 GLN A C 1
ATOM 1305 O O . GLN A 1 166 ? 11.979 -4.794 -8.124 1.00 87.50 166 GLN A O 1
ATOM 1310 N N . CYS A 1 167 ? 11.414 -6.399 -6.660 1.00 89.06 167 CYS A N 1
ATOM 1311 C CA . CYS A 1 167 ? 12.668 -7.137 -6.786 1.00 89.06 167 CYS A CA 1
ATOM 1312 C C . CYS A 1 167 ? 12.936 -7.542 -8.242 1.00 89.06 167 CYS A C 1
ATOM 1314 O O . CYS A 1 167 ? 14.061 -7.405 -8.719 1.00 89.06 167 CYS A O 1
ATOM 1316 N N . HIS A 1 168 ? 11.905 -7.972 -8.975 1.00 88.12 168 HIS A N 1
ATOM 1317 C CA . HIS A 1 168 ? 12.033 -8.317 -10.389 1.00 88.12 168 HIS A CA 1
ATOM 1318 C C . HIS A 1 168 ? 12.394 -7.104 -11.267 1.00 88.12 168 HIS A C 1
ATOM 1320 O O . HIS A 1 168 ? 13.271 -7.206 -12.124 1.00 88.12 168 HIS A O 1
ATOM 1326 N N . CYS A 1 169 ? 11.781 -5.942 -11.026 1.00 83.88 169 CYS A N 1
ATOM 1327 C CA . CYS A 1 169 ? 12.131 -4.693 -11.711 1.00 83.88 169 CYS A CA 1
ATOM 1328 C C . CYS A 1 169 ? 13.593 -4.282 -11.459 1.00 83.88 169 CYS A C 1
ATOM 1330 O O . CYS A 1 169 ? 14.271 -3.850 -12.39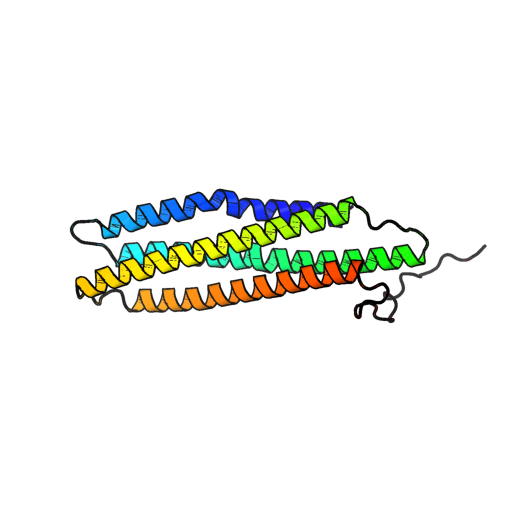3 1.00 83.88 169 CYS A O 1
ATOM 1332 N N . VAL A 1 170 ? 14.073 -4.397 -10.209 1.00 85.00 170 VAL A N 1
ATOM 1333 C CA . VAL A 1 170 ? 15.475 -4.116 -9.846 1.00 85.00 170 VAL A CA 1
ATOM 1334 C C . VAL A 1 170 ? 16.401 -5.086 -10.566 1.00 85.00 170 VAL A C 1
ATOM 1336 O O . VAL A 1 170 ? 17.367 -4.657 -11.189 1.00 85.00 170 VAL A O 1
ATOM 1339 N N . ALA A 1 171 ? 16.096 -6.384 -10.524 1.00 84.62 171 ALA A N 1
ATOM 1340 C CA . ALA A 1 171 ? 16.902 -7.407 -11.179 1.00 84.62 171 ALA A CA 1
ATOM 1341 C C . ALA A 1 171 ? 17.018 -7.152 -12.691 1.00 84.62 171 ALA A C 1
ATOM 1343 O O . ALA A 1 171 ? 18.118 -7.225 -13.233 1.00 84.62 171 ALA A O 1
ATOM 1344 N N . LYS A 1 172 ? 15.917 -6.778 -13.361 1.00 78.25 172 LYS A N 1
ATOM 1345 C CA . LYS A 1 172 ? 15.935 -6.371 -14.777 1.00 78.25 172 LYS A CA 1
ATOM 1346 C C . LYS A 1 172 ? 16.787 -5.128 -15.019 1.00 78.25 172 LYS A C 1
ATOM 1348 O O . LYS A 1 172 ? 17.542 -5.100 -15.985 1.00 78.25 172 LYS A O 1
ATOM 1353 N N . LEU A 1 173 ? 16.682 -4.122 -14.150 1.00 76.81 173 LEU A N 1
ATOM 1354 C CA . LEU A 1 173 ? 17.485 -2.907 -14.258 1.00 76.81 173 LEU A CA 1
ATOM 1355 C C . LEU A 1 173 ? 18.980 -3.220 -14.135 1.00 76.81 173 LEU A C 1
ATOM 1357 O O . LEU A 1 173 ? 19.750 -2.804 -14.989 1.00 76.81 173 LEU A O 1
ATOM 1361 N N . ILE A 1 174 ? 19.382 -4.000 -13.127 1.00 79.31 174 ILE A N 1
ATOM 1362 C CA . ILE A 1 174 ? 20.777 -4.423 -12.935 1.00 79.31 174 ILE A CA 1
ATOM 1363 C C . ILE A 1 174 ? 21.258 -5.243 -14.137 1.00 79.31 174 ILE A C 1
ATOM 1365 O O . ILE A 1 174 ? 22.330 -4.969 -14.672 1.00 79.31 174 ILE A O 1
ATOM 1369 N N . ALA A 1 175 ? 20.458 -6.206 -14.603 1.00 71.06 175 ALA A N 1
ATOM 1370 C CA . ALA A 1 175 ? 20.800 -7.038 -15.754 1.00 71.06 175 ALA A CA 1
ATOM 1371 C C . ALA A 1 175 ? 21.023 -6.218 -17.035 1.00 71.06 175 ALA A C 1
ATOM 1373 O O . ALA A 1 175 ? 21.873 -6.586 -17.839 1.00 71.06 175 ALA A O 1
ATOM 1374 N N . ALA A 1 176 ? 20.315 -5.096 -17.207 1.00 68.00 176 ALA A N 1
ATOM 1375 C CA . ALA A 1 176 ? 20.509 -4.199 -18.343 1.00 68.00 176 ALA A CA 1
ATOM 1376 C C . ALA A 1 176 ? 21.865 -3.462 -18.333 1.00 68.00 176 ALA A C 1
ATOM 1378 O O . ALA A 1 176 ? 22.305 -3.019 -19.393 1.00 68.00 176 ALA A O 1
ATOM 1379 N N . PHE A 1 177 ? 22.519 -3.328 -17.171 1.00 68.00 177 PHE A N 1
ATOM 1380 C CA . PHE A 1 177 ? 23.825 -2.667 -17.031 1.00 68.00 177 PHE A CA 1
ATOM 1381 C C . PHE A 1 177 ? 24.998 -3.635 -16.853 1.00 68.00 177 PHE A C 1
ATOM 1383 O O . PHE A 1 177 ? 26.107 -3.307 -17.257 1.00 68.00 177 PHE A O 1
ATOM 1390 N N . VAL A 1 178 ? 24.778 -4.789 -16.215 1.00 64.94 178 VAL A N 1
ATOM 1391 C CA . VAL A 1 178 ? 25.857 -5.715 -15.820 1.00 64.94 178 VAL A CA 1
ATOM 1392 C C . VAL A 1 178 ? 26.092 -6.816 -16.851 1.00 64.94 178 VAL A C 1
ATOM 1394 O O . VAL A 1 178 ? 27.217 -7.283 -16.996 1.00 64.94 178 VAL A O 1
ATOM 1397 N N . CYS A 1 179 ? 25.059 -7.248 -17.573 1.00 56.09 179 CYS A N 1
ATOM 1398 C CA . CYS A 1 179 ? 25.199 -8.322 -18.545 1.00 56.09 179 CYS A CA 1
ATOM 1399 C C . CYS A 1 179 ? 25.203 -7.745 -19.961 1.00 56.09 179 CYS A C 1
ATOM 1401 O O . CYS A 1 179 ? 24.147 -7.378 -20.477 1.00 56.09 179 CYS A O 1
ATOM 1403 N N . GLU A 1 180 ? 26.377 -7.720 -20.599 1.00 50.59 180 GLU A N 1
ATOM 1404 C CA . GLU A 1 180 ? 26.478 -7.513 -22.051 1.00 50.59 180 GLU A CA 1
ATOM 1405 C C . GLU A 1 180 ? 25.642 -8.563 -22.818 1.00 50.59 180 GLU A C 1
ATOM 1407 O O . GLU A 1 180 ? 25.013 -8.195 -23.805 1.00 50.59 180 GLU A O 1
ATOM 1412 N N . ASP A 1 181 ? 25.483 -9.775 -22.250 1.00 49.72 181 ASP A N 1
ATOM 1413 C CA . ASP A 1 181 ? 24.666 -10.900 -22.751 1.00 49.72 181 ASP A CA 1
ATOM 1414 C C . ASP A 1 181 ? 23.647 -11.413 -21.696 1.00 49.72 181 ASP A C 1
ATOM 1416 O O . ASP A 1 181 ? 23.701 -12.552 -21.226 1.00 49.72 181 ASP A O 1
ATOM 1420 N N . SER A 1 182 ? 22.729 -10.572 -21.203 1.00 44.50 182 SER A N 1
ATOM 1421 C CA . SER A 1 182 ? 21.732 -11.028 -20.205 1.00 44.50 182 SER A CA 1
ATOM 1422 C C . SER A 1 182 ? 20.831 -12.132 -20.789 1.00 44.50 182 SER A C 1
ATOM 1424 O O . SER A 1 182 ? 20.432 -11.998 -21.931 1.00 44.50 182 SER A O 1
ATOM 1426 N N . VAL A 1 183 ? 20.370 -13.125 -20.013 1.00 41.81 183 VAL A N 1
ATOM 1427 C CA . VAL A 1 183 ? 19.401 -14.189 -20.425 1.00 41.81 183 VAL A CA 1
ATOM 1428 C C . VAL A 1 183 ? 18.117 -13.668 -21.111 1.00 41.81 183 VAL A C 1
ATOM 1430 O O . VAL A 1 183 ? 17.408 -14.408 -21.786 1.00 41.81 183 VAL A O 1
ATOM 1433 N N . TRP A 1 184 ? 17.813 -12.377 -20.974 1.00 45.12 184 TRP A N 1
ATOM 1434 C CA . TRP A 1 184 ? 16.732 -11.704 -21.700 1.00 45.12 184 TRP A CA 1
ATOM 1435 C C . TRP A 1 184 ? 17.103 -11.319 -23.133 1.00 45.12 184 TRP A C 1
ATOM 1437 O O . TRP A 1 184 ? 16.301 -10.698 -23.827 1.00 45.12 184 TRP A O 1
ATOM 1447 N N . ASP A 1 185 ? 18.319 -11.614 -23.569 1.00 42.41 185 ASP A N 1
ATOM 1448 C CA . ASP A 1 185 ? 18.782 -11.579 -24.947 1.00 42.41 185 ASP A CA 1
ATOM 1449 C C . ASP A 1 185 ? 18.260 -12.834 -25.651 1.00 42.41 185 ASP A C 1
ATOM 1451 O O . ASP A 1 185 ? 18.981 -13.776 -25.962 1.00 42.41 185 ASP A O 1
ATOM 1455 N N . PHE A 1 186 ? 16.936 -12.893 -25.824 1.00 38.69 186 PHE A N 1
ATOM 1456 C CA . PHE A 1 186 ? 16.352 -13.908 -26.685 1.00 38.69 186 PHE A CA 1
ATOM 1457 C C . PHE A 1 186 ? 16.876 -13.655 -28.109 1.00 38.69 186 PHE A C 1
ATOM 1459 O O . PHE A 1 186 ? 16.632 -12.580 -28.660 1.00 38.69 186 PHE A O 1
ATOM 1466 N N . PRO A 1 187 ? 17.542 -14.633 -28.746 1.00 40.56 187 PRO A N 1
ATOM 1467 C CA . PRO A 1 187 ? 18.045 -14.508 -30.114 1.00 40.56 187 PRO A CA 1
ATOM 1468 C C . PRO A 1 187 ? 16.917 -14.527 -31.160 1.00 40.56 187 PRO A C 1
ATOM 1470 O O . PRO A 1 187 ? 17.169 -14.469 -32.359 1.00 40.56 187 PRO A O 1
ATOM 1473 N N . MET A 1 188 ? 15.656 -14.581 -30.726 1.00 38.09 188 MET A N 1
ATOM 1474 C CA . MET A 1 188 ? 14.501 -14.359 -31.581 1.00 38.09 188 MET A CA 1
ATOM 1475 C C . MET A 1 188 ? 14.336 -12.854 -31.763 1.00 38.09 188 MET A C 1
ATOM 1477 O O . MET A 1 188 ? 13.822 -12.156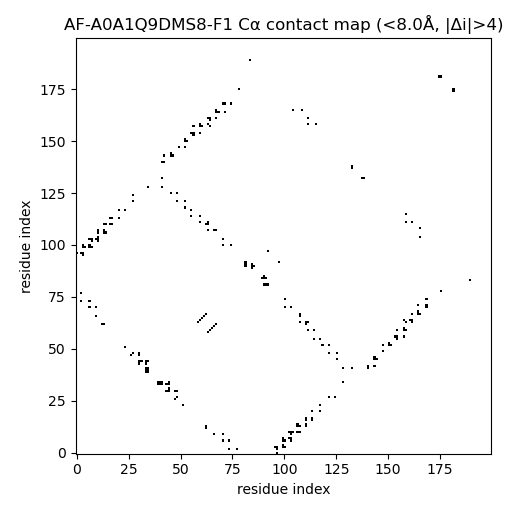 -30.891 1.00 38.09 188 MET A O 1
ATOM 1481 N N . HIS A 1 189 ? 14.846 -12.372 -32.894 1.00 40.62 189 HIS A N 1
ATOM 1482 C CA . HIS A 1 189 ? 14.512 -11.103 -33.529 1.00 40.62 189 HIS A CA 1
ATOM 1483 C C . HIS A 1 189 ? 13.161 -10.547 -33.048 1.00 40.62 189 HIS A C 1
ATOM 1485 O O . HIS A 1 189 ? 12.153 -11.251 -33.095 1.00 40.62 189 HIS A O 1
ATOM 1491 N N . CYS A 1 190 ? 13.130 -9.278 -32.611 1.00 41.16 190 CYS A N 1
ATOM 1492 C CA . CYS A 1 190 ? 11.880 -8.519 -32.633 1.00 41.16 190 CYS A CA 1
ATOM 1493 C C . CYS A 1 190 ? 11.235 -8.791 -33.992 1.00 41.16 190 CYS A C 1
ATOM 1495 O O . CYS A 1 190 ? 11.881 -8.525 -35.007 1.00 41.16 190 CYS A O 1
ATOM 1497 N N . VAL A 1 191 ? 10.044 -9.396 -33.978 1.00 39.81 191 VAL A N 1
ATOM 1498 C CA . VAL A 1 191 ? 9.268 -9.743 -35.171 1.00 39.81 191 VAL A CA 1
ATOM 1499 C C . VAL A 1 191 ? 9.342 -8.563 -36.135 1.00 39.81 191 VAL A C 1
ATOM 1501 O O . VAL A 1 191 ? 9.073 -7.430 -35.738 1.00 39.81 191 VAL A O 1
ATOM 1504 N N . ASP A 1 192 ? 9.834 -8.854 -37.335 1.00 37.28 192 ASP A N 1
ATOM 1505 C CA . ASP A 1 192 ? 10.339 -7.924 -38.338 1.00 37.28 192 ASP A CA 1
ATOM 1506 C C . ASP A 1 192 ? 9.677 -6.538 -38.345 1.00 37.28 192 ASP A C 1
ATOM 1508 O O . ASP A 1 192 ? 8.568 -6.348 -38.835 1.00 37.28 192 ASP A O 1
ATOM 1512 N N . LEU A 1 193 ? 10.433 -5.529 -37.903 1.00 41.31 193 LEU A N 1
ATOM 1513 C CA . LEU A 1 193 ? 10.220 -4.127 -38.293 1.00 41.31 193 LEU A CA 1
ATOM 1514 C C . LEU A 1 193 ? 10.904 -3.795 -39.635 1.00 41.31 193 LEU A C 1
ATOM 1516 O O . LEU A 1 193 ? 10.935 -2.639 -40.054 1.00 41.31 193 LEU A O 1
ATOM 1520 N N . HIS A 1 194 ? 11.432 -4.800 -40.339 1.00 41.28 194 HIS A N 1
ATOM 1521 C CA . HIS A 1 194 ? 11.906 -4.663 -41.711 1.00 41.28 194 HIS A CA 1
ATOM 1522 C C . HIS A 1 194 ? 10.807 -5.043 -42.709 1.00 41.28 194 HIS A C 1
ATOM 1524 O O . HIS A 1 194 ? 10.861 -6.098 -43.333 1.00 41.28 194 HIS A O 1
ATOM 1530 N N . SER A 1 195 ? 9.858 -4.134 -42.951 1.00 38.84 195 SER A N 1
ATOM 1531 C CA . SER A 1 195 ? 9.228 -4.070 -44.272 1.00 38.84 195 SER A CA 1
ATOM 1532 C C . SER A 1 195 ? 9.782 -2.873 -45.046 1.00 38.84 195 SER A C 1
ATOM 1534 O O . SER A 1 195 ? 9.374 -1.731 -44.855 1.00 38.84 195 SER A O 1
ATOM 1536 N N . THR A 1 196 ? 10.730 -3.196 -45.929 1.00 47.28 196 THR A N 1
ATOM 1537 C CA . THR A 1 196 ? 10.961 -2.565 -47.238 1.00 47.28 196 THR A CA 1
ATOM 1538 C C . THR A 1 196 ? 11.288 -1.067 -47.280 1.00 47.28 196 THR A C 1
ATOM 1540 O O . THR A 1 196 ? 10.409 -0.229 -47.455 1.00 47.28 196 THR A O 1
ATOM 1543 N N . ALA A 1 197 ? 12.583 -0.749 -47.329 1.00 38.53 197 ALA A N 1
ATOM 1544 C CA . ALA A 1 197 ? 13.063 0.332 -48.188 1.00 38.53 197 ALA A CA 1
ATOM 1545 C C . ALA A 1 197 ? 13.915 -0.306 -49.304 1.00 38.53 197 ALA A C 1
ATOM 1547 O O . ALA A 1 197 ? 14.901 -0.980 -48.984 1.00 38.53 197 ALA A O 1
ATOM 1548 N N . PRO A 1 198 ? 13.531 -0.188 -50.589 1.00 45.66 198 PRO A N 1
ATOM 1549 C CA . PRO A 1 198 ? 14.325 -0.727 -51.684 1.00 45.66 198 PRO A CA 1
ATOM 1550 C C . PRO A 1 198 ? 15.621 0.080 -51.806 1.00 45.66 198 PRO A C 1
ATOM 1552 O O . PRO A 1 198 ? 15.608 1.309 -51.760 1.00 45.66 198 PRO A O 1
ATOM 1555 N N . LYS A 1 199 ? 16.746 -0.626 -51.939 1.00 40.38 199 LYS A N 1
ATOM 1556 C CA . LYS A 1 199 ? 18.033 -0.013 -52.274 1.00 40.38 199 LYS A CA 1
ATOM 1557 C C . LYS A 1 199 ? 17.965 0.476 -53.726 1.00 40.38 199 LYS A C 1
ATOM 1559 O O . LYS A 1 199 ? 17.724 -0.341 -54.614 1.00 40.38 199 LYS A O 1
ATOM 1564 N N . LEU A 1 200 ? 18.140 1.782 -53.921 1.00 45.25 200 LEU A N 1
ATOM 1565 C CA . LEU A 1 200 ? 18.543 2.400 -55.189 1.00 45.25 200 LEU A CA 1
ATOM 1566 C C . LEU A 1 200 ? 20.070 2.395 -55.276 1.00 45.25 200 LEU A C 1
ATOM 1568 O O . LEU A 1 200 ? 20.703 2.627 -54.218 1.00 45.25 200 LEU A O 1
#

Secondary structure (DSSP, 8-state):
-HHHHHHHHHHHHTTHHHHHHHHHHHHHHHHHHHHHSSS--HHHHHHHHHHHHHHHHHHIIIIIIIHHHHHHHHHHHHHHHHHHHHHTT-----HHHHHHHHHHHHHHHHHHHHHHHHHHHHHHHHHHHHHHHHHTT--TTHHHHHHHHHHHHHHHHHHHHHHHHHHHHHHHHHHHHH-TT-TT--SS--S---------

Sequence (200 aa):
MWHADAMKALAGSNRMPLLQMGQLELCLRRADEFLQEAEPNFARYYAVLKTELRLLLLRIVLVGCCVNCSKLEIQSTMFALSRAGKRTGIQRADAEELLSLAVAHFTSLFALHVALASVLDLRAGIKKARRLQEEKEEKQTATMVAEIRWLFRFVYGCVAICVVTQCHCVAKLIAAFVCEDSVWDFPMHCVDLHSTAPKL